Protein AF-A0A945TVR0-F1 (afdb_monomer_lite)

Secondary structure (DSSP, 8-state):
-PPPHHHHHHHHHHHHHHHHHHHHHHHHHHHTT-HHHHSSTTHHHHHHHHHHHHHHHHHHHHHHHTT---TTHHHHHHHHHHHHHHHTPPPTT-----S-----SS---HHHHHHHHHHHTTTTSSSS---SS--S-GGG---SSHHHHHHTHHHHHIIIIIS---SGGGTT---HHHHHHHHHHHHTT----

Foldseek 3Di:
DDDDVVVVVVVVVVVLVVLLCVQLVVCVVCVLVPLLQCVDPVNVVSSVLSSVLSSLVSVQVVCVVVVHHPPVSVVVSVVSVVVSCVVSPPDPVPQLLDPPPCPDVDALALVLLLVLCVQFPQCQAAPQHVDPPRRDRVVNHHPPDLVSCLVCLVVCLCCCRVSVPPPPVCPSVDDSVSSNSSNRCVVVNVDPD

Sequence (193 aa):
KTPEASLGIKAKQRSLHNNYMTLPVVFIMISSHFPSTFAHDYNWAILIAIIVIGATVRHFFNLKNKGHLNAWILPVAMAAIIALIYVTKPDATTSNSPDTVTFGKEHIPYALVRTILDQRCVSCHSSRPTDDVFRIAPKGIMLDNNERVHALATLIKIHSVTTIAMPLGNKTGMTHEERVILGRWVDEGASIK

Radius of gyration: 23.64 Å; chains: 1; bounding box: 61×37×64 Å

Structure (mmCIF, N/CA/C/O backbone):
data_AF-A0A945TVR0-F1
#
_entry.id   AF-A0A945TVR0-F1
#
loop_
_atom_site.group_PDB
_atom_site.id
_atom_site.type_symbol
_atom_site.label_atom_id
_atom_site.label_alt_id
_atom_site.label_comp_id
_atom_site.label_asym_id
_atom_site.label_entity_id
_atom_site.label_seq_id
_atom_site.pdbx_PDB_ins_code
_atom_site.Cartn_x
_atom_site.Cartn_y
_atom_site.Cartn_z
_atom_site.occupancy
_atom_site.B_iso_or_equiv
_atom_site.auth_seq_id
_atom_site.auth_comp_id
_atom_site.auth_asym_id
_atom_site.auth_atom_id
_atom_site.pdbx_PDB_model_num
ATOM 1 N N . LYS A 1 1 ? -38.970 20.312 31.657 1.00 73.44 1 LYS A N 1
ATOM 2 C CA . LYS A 1 1 ? -39.109 18.882 31.285 1.00 73.44 1 LYS A CA 1
ATOM 3 C C . LYS A 1 1 ? -37.891 18.148 31.820 1.00 73.44 1 LYS A C 1
ATOM 5 O O . LYS A 1 1 ? -36.787 18.598 31.543 1.00 73.44 1 LYS A O 1
ATOM 10 N N . THR A 1 2 ? -38.072 17.106 32.625 1.00 75.69 2 THR A N 1
ATOM 11 C CA . THR A 1 2 ? -36.961 16.253 33.063 1.00 75.69 2 THR A CA 1
ATOM 12 C C . THR A 1 2 ? -36.463 15.435 31.864 1.00 75.69 2 THR A C 1
ATOM 14 O O . THR A 1 2 ? -37.289 14.934 31.099 1.00 75.69 2 THR A O 1
ATOM 17 N N . PRO A 1 3 ? -35.144 15.351 31.625 1.00 78.62 3 PRO A N 1
ATOM 18 C CA . PRO A 1 3 ? -34.615 14.548 30.531 1.00 78.62 3 PRO A CA 1
ATOM 19 C C . PRO A 1 3 ? -34.932 13.065 30.749 1.00 78.62 3 PRO A C 1
ATOM 21 O O . PRO A 1 3 ? -34.777 12.549 31.856 1.00 78.62 3 PRO A O 1
ATOM 24 N N . GLU A 1 4 ? -35.346 12.366 29.692 1.00 89.44 4 GLU A N 1
ATOM 25 C CA . GLU A 1 4 ? -35.593 10.927 29.772 1.00 89.44 4 GLU A CA 1
ATOM 26 C C . GLU A 1 4 ? -34.285 10.147 29.953 1.00 89.44 4 GLU A C 1
ATOM 28 O O . GLU A 1 4 ? -33.404 10.157 29.089 1.00 89.44 4 GLU A O 1
ATOM 33 N N . ALA A 1 5 ? -34.176 9.395 31.050 1.00 88.25 5 ALA A N 1
ATOM 34 C CA . ALA A 1 5 ? -32.997 8.581 31.352 1.00 88.25 5 ALA A CA 1
ATOM 35 C C . ALA A 1 5 ? -32.708 7.506 30.280 1.00 88.25 5 ALA A C 1
ATOM 37 O O . ALA A 1 5 ? -31.551 7.146 30.045 1.00 88.25 5 ALA A O 1
ATOM 38 N N . SER A 1 6 ? -33.748 7.028 29.585 1.00 90.75 6 SER A N 1
ATOM 39 C CA . SER A 1 6 ? -33.653 6.016 28.524 1.00 90.75 6 SER A CA 1
ATOM 40 C C . SER A 1 6 ? -32.748 6.467 27.364 1.00 90.75 6 SER A C 1
ATOM 42 O O . SER A 1 6 ? -31.963 5.675 26.831 1.00 90.75 6 SER A O 1
ATOM 44 N N . LEU A 1 7 ? -32.800 7.755 27.008 1.00 90.94 7 LEU A N 1
ATOM 45 C CA . LEU A 1 7 ? -31.987 8.348 25.949 1.00 90.94 7 LEU A CA 1
ATOM 46 C C . LEU A 1 7 ? -30.512 8.419 26.353 1.00 90.94 7 LEU A C 1
ATOM 48 O O . LEU A 1 7 ? -29.643 8.121 25.533 1.00 90.94 7 LEU A O 1
ATOM 52 N N . GLY A 1 8 ? -30.223 8.720 27.623 1.00 92.06 8 GLY A N 1
ATOM 53 C CA . GLY A 1 8 ? -28.858 8.743 28.156 1.00 92.06 8 GLY A CA 1
ATOM 54 C C . GLY A 1 8 ? -28.174 7.372 28.101 1.00 92.06 8 GLY A C 1
ATOM 55 O O . GLY A 1 8 ? -27.011 7.270 27.707 1.00 92.06 8 GLY A O 1
ATOM 56 N N . ILE A 1 9 ? -28.905 6.296 28.410 1.00 90.06 9 ILE A N 1
ATOM 57 C CA . ILE A 1 9 ? -28.381 4.921 28.335 1.00 90.06 9 ILE A CA 1
ATOM 58 C C . ILE A 1 9 ? -28.078 4.534 26.882 1.00 90.06 9 ILE A C 1
ATOM 60 O O . ILE A 1 9 ? -26.987 4.037 26.588 1.00 90.06 9 ILE A O 1
ATOM 64 N N . LYS A 1 10 ? -29.000 4.821 25.953 1.00 93.31 10 LYS A N 1
ATOM 65 C CA . LYS A 1 10 ? -28.797 4.571 24.516 1.00 93.31 10 LYS A CA 1
ATOM 66 C C . LYS A 1 10 ? -27.607 5.366 23.967 1.00 93.31 10 LYS A C 1
ATOM 68 O O . LYS A 1 10 ? -26.798 4.822 23.215 1.00 93.31 10 LYS A O 1
ATOM 73 N N . ALA A 1 11 ? -27.461 6.629 24.368 1.00 92.81 11 ALA A N 1
ATOM 74 C CA . ALA A 1 11 ? -26.325 7.466 23.986 1.00 92.81 11 ALA A CA 1
ATOM 75 C C . ALA A 1 11 ? -24.995 6.893 24.506 1.00 92.81 11 ALA A C 1
ATOM 77 O O . ALA A 1 11 ? -24.025 6.794 23.750 1.00 92.81 11 ALA A O 1
ATOM 78 N N . LYS A 1 12 ? -24.962 6.424 25.761 1.00 90.38 12 LYS A N 1
ATOM 79 C CA . LYS A 1 12 ? -23.788 5.761 26.345 1.00 90.38 12 LYS A CA 1
ATOM 80 C C . LYS A 1 12 ? -23.404 4.494 25.579 1.00 90.38 12 LYS A C 1
ATOM 82 O O . LYS A 1 12 ? -22.224 4.297 25.307 1.00 90.38 12 LYS A O 1
ATOM 87 N N . GLN A 1 13 ? -24.370 3.659 25.197 1.00 92.38 13 GLN A N 1
ATOM 88 C CA . GLN A 1 13 ? -24.104 2.439 24.425 1.00 92.38 13 GLN A CA 1
ATOM 89 C C . GLN A 1 13 ? -23.459 2.746 23.065 1.00 92.38 13 GLN A C 1
ATOM 91 O O . GLN A 1 13 ? -22.482 2.098 22.692 1.00 92.38 13 GLN A O 1
ATOM 96 N N . ARG A 1 14 ? -23.953 3.764 22.350 1.00 93.75 14 ARG A N 1
ATOM 97 C CA . ARG A 1 14 ? -23.376 4.200 21.065 1.00 93.75 14 ARG A CA 1
ATOM 98 C C . ARG A 1 14 ? -21.966 4.764 21.228 1.00 93.75 14 ARG A C 1
ATOM 100 O O . ARG A 1 14 ? -21.077 4.419 20.460 1.00 93.75 14 ARG A O 1
ATOM 107 N N . SER A 1 15 ? -21.749 5.578 22.261 1.00 92.06 15 SER A N 1
ATOM 108 C CA . SER A 1 15 ? -20.422 6.109 22.587 1.00 92.06 15 SER A CA 1
ATOM 109 C C . SER A 1 15 ? -19.424 4.986 22.892 1.00 92.06 15 SER A C 1
ATOM 111 O O . SER A 1 15 ? -18.310 4.995 22.372 1.00 92.06 15 SER A O 1
ATOM 113 N N . LEU A 1 16 ? -19.843 3.960 23.646 1.00 90.62 16 LEU A N 1
ATOM 114 C CA . LEU A 1 16 ? -19.016 2.779 23.905 1.00 90.62 16 LEU A CA 1
ATOM 115 C C . LEU A 1 16 ? -18.701 2.007 22.620 1.00 90.62 16 LEU A C 1
ATOM 117 O O . LEU A 1 16 ? -17.539 1.684 22.400 1.00 90.62 16 LEU A O 1
ATOM 121 N N . HIS A 1 17 ? -19.690 1.750 21.759 1.00 90.56 17 HIS A N 1
ATOM 122 C CA . HIS A 1 17 ? -19.461 1.088 20.469 1.00 90.56 17 HIS A CA 1
ATOM 123 C C . HIS A 1 17 ? -18.425 1.842 19.618 1.00 90.56 17 HIS A C 1
ATOM 125 O O . HIS A 1 17 ? -17.440 1.254 19.172 1.00 90.56 17 HIS A O 1
ATOM 131 N N . ASN A 1 18 ? -18.580 3.162 19.486 1.00 91.81 18 ASN A N 1
ATOM 132 C CA . ASN A 1 18 ? -17.634 4.002 18.748 1.00 91.81 18 ASN A CA 1
ATOM 133 C C . ASN A 1 18 ? -16.234 3.997 19.380 1.00 91.81 18 ASN A C 1
ATOM 135 O O . ASN A 1 18 ? -15.229 4.013 18.668 1.00 91.81 18 ASN A O 1
ATOM 139 N N . ASN A 1 19 ? -16.152 3.933 20.711 1.00 91.56 19 ASN A N 1
ATOM 140 C CA . ASN A 1 19 ? -14.885 3.871 21.431 1.00 91.56 19 ASN A CA 1
ATOM 141 C C . ASN A 1 19 ? -14.087 2.593 21.104 1.00 91.56 19 ASN A C 1
ATOM 143 O O . ASN A 1 19 ? -12.878 2.676 20.884 1.00 91.56 19 ASN A O 1
ATOM 147 N N . TYR A 1 20 ? -14.752 1.433 21.001 1.00 91.88 20 TYR A N 1
ATOM 148 C CA . TYR A 1 20 ? -14.103 0.183 20.576 1.00 91.88 20 TYR A CA 1
ATOM 149 C C . TYR A 1 20 ? -13.635 0.231 19.121 1.00 91.88 20 TYR A C 1
ATOM 151 O O . TYR A 1 20 ? -12.543 -0.245 18.823 1.00 91.88 20 TYR A O 1
ATOM 159 N N . MET A 1 21 ? -14.419 0.849 18.235 1.00 91.06 21 MET A N 1
ATOM 160 C CA . MET A 1 21 ? -14.092 0.939 16.808 1.00 91.06 21 MET A CA 1
ATOM 161 C C . MET A 1 21 ? -13.028 1.990 16.478 1.00 91.06 21 MET A C 1
ATOM 163 O O . MET A 1 21 ? -12.500 1.989 15.371 1.00 91.06 21 MET A O 1
ATOM 167 N N . THR A 1 22 ? -12.657 2.862 17.420 1.00 91.31 22 THR A N 1
ATOM 168 C CA . THR A 1 22 ? -11.724 3.963 17.135 1.00 91.31 22 THR A CA 1
ATOM 169 C C . THR A 1 22 ? -10.358 3.463 16.647 1.00 91.31 22 THR A C 1
ATOM 171 O O . THR A 1 22 ? -9.871 3.940 15.629 1.00 91.31 22 THR A O 1
ATOM 174 N N . LEU A 1 23 ? -9.736 2.498 17.340 1.00 90.94 23 LEU A N 1
ATOM 175 C CA . LEU A 1 23 ? -8.418 1.977 16.937 1.00 90.94 23 LEU A CA 1
ATOM 176 C C . LEU A 1 23 ? -8.483 1.147 15.638 1.00 90.94 23 LEU A C 1
ATOM 178 O O . LEU A 1 23 ? -7.690 1.430 14.741 1.00 90.94 23 LEU A O 1
ATOM 182 N N . PRO A 1 24 ? -9.431 0.198 15.485 1.00 89.38 24 PRO A N 1
ATOM 183 C CA . PRO A 1 24 ? -9.678 -0.488 14.216 1.00 89.38 24 PRO A CA 1
ATOM 184 C C . PRO A 1 24 ? -9.836 0.437 13.006 1.00 89.38 24 PRO A C 1
ATOM 186 O O . PRO A 1 24 ? -9.177 0.245 11.989 1.00 89.38 24 PRO A O 1
ATOM 189 N N . VAL A 1 25 ? -10.691 1.458 13.111 1.00 90.94 25 VAL A N 1
ATOM 190 C CA . VAL A 1 25 ? -10.999 2.356 11.990 1.00 90.94 25 VAL A CA 1
ATOM 191 C C . VAL A 1 25 ? -9.788 3.204 11.620 1.00 90.94 25 VAL A C 1
ATOM 193 O O . VAL A 1 25 ? -9.463 3.310 10.440 1.00 90.94 25 VAL A O 1
ATOM 196 N N . VAL A 1 26 ? -9.080 3.758 12.610 1.00 90.88 26 VAL A N 1
ATOM 197 C CA . VAL A 1 26 ? -7.843 4.516 12.363 1.00 90.88 26 VAL A CA 1
ATOM 198 C C . VAL A 1 26 ? -6.793 3.634 11.688 1.00 90.88 26 VAL A C 1
ATOM 200 O O . VAL A 1 26 ? -6.148 4.080 10.743 1.00 90.88 26 VAL A O 1
ATOM 203 N N . PHE A 1 27 ? -6.653 2.374 12.113 1.00 88.69 27 PHE A N 1
ATOM 204 C CA . PHE A 1 27 ? -5.751 1.439 11.448 1.00 88.69 27 PHE A CA 1
ATOM 205 C C . PHE A 1 27 ? -6.135 1.235 9.980 1.00 88.69 27 PHE A C 1
ATOM 207 O O . PHE A 1 27 ? -5.280 1.383 9.117 1.00 88.69 27 PHE A O 1
ATOM 214 N N . ILE A 1 28 ? -7.409 0.970 9.674 1.00 88.44 28 ILE A N 1
ATOM 215 C CA . ILE A 1 28 ? -7.872 0.778 8.290 1.00 88.44 28 ILE A CA 1
ATOM 216 C C . ILE A 1 28 ? -7.574 2.017 7.435 1.00 88.44 28 ILE A C 1
ATOM 218 O O . ILE A 1 28 ? -7.048 1.877 6.333 1.00 88.44 28 ILE A O 1
ATOM 222 N N . MET A 1 29 ? -7.834 3.221 7.953 1.00 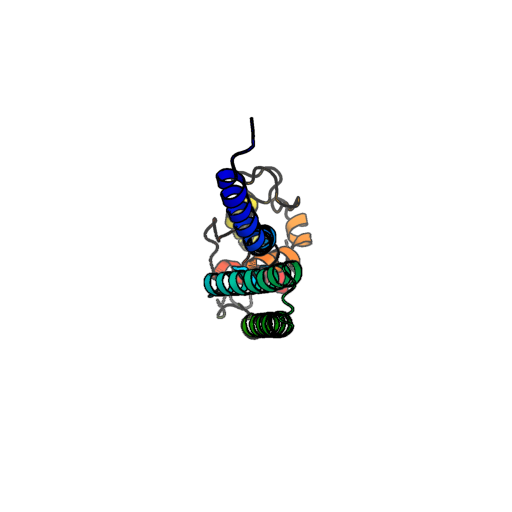89.94 29 MET A N 1
ATOM 223 C CA . MET A 1 29 ? -7.569 4.480 7.241 1.00 89.94 29 MET A CA 1
ATOM 224 C C . MET A 1 29 ? -6.090 4.675 6.885 1.00 89.94 29 MET A C 1
ATOM 226 O O . MET A 1 29 ? -5.788 5.256 5.848 1.00 89.94 29 MET A O 1
ATOM 230 N N . ILE A 1 30 ? -5.171 4.196 7.729 1.00 85.75 30 ILE A N 1
ATOM 231 C CA . ILE A 1 30 ? -3.721 4.347 7.526 1.00 85.75 30 ILE A CA 1
ATOM 232 C C . ILE A 1 30 ? -3.109 3.074 6.909 1.00 85.75 30 ILE A C 1
ATOM 234 O O . ILE A 1 30 ? -1.976 3.096 6.440 1.00 85.75 30 ILE A O 1
ATOM 238 N N . SER A 1 31 ? -3.847 1.963 6.844 1.00 81.75 31 SER A N 1
ATOM 239 C CA . SER A 1 31 ? -3.336 0.653 6.411 1.00 81.75 31 SER A CA 1
ATOM 240 C C . SER A 1 31 ? -2.701 0.681 5.019 1.00 81.75 31 SER A C 1
ATOM 242 O O . SER A 1 31 ? -1.695 0.014 4.797 1.00 81.75 31 SER A O 1
ATOM 244 N N . SER A 1 32 ? -3.186 1.538 4.113 1.00 73.94 32 SER A N 1
ATOM 245 C CA . SER A 1 32 ? -2.612 1.739 2.776 1.00 73.94 32 SER A CA 1
ATOM 246 C C . SER A 1 32 ? -1.163 2.249 2.787 1.00 73.94 32 SER A C 1
ATOM 248 O O . SER A 1 32 ? -0.473 2.166 1.773 1.00 73.94 32 SER A O 1
ATOM 250 N N . HIS A 1 33 ? -0.677 2.768 3.919 1.00 76.44 33 HIS A N 1
ATOM 251 C CA . HIS A 1 33 ? 0.721 3.154 4.124 1.00 76.44 33 HIS A CA 1
ATOM 252 C C . HIS A 1 33 ? 1.622 1.994 4.562 1.00 76.44 33 HIS A C 1
ATOM 254 O O . HIS A 1 33 ? 2.841 2.154 4.576 1.00 76.44 33 HIS A O 1
ATOM 260 N N . PHE A 1 34 ? 1.052 0.829 4.870 1.00 77.00 34 PHE A N 1
ATOM 261 C CA . PHE A 1 34 ? 1.778 -0.346 5.336 1.00 77.00 34 PHE A CA 1
ATOM 262 C C . PHE A 1 34 ? 1.504 -1.550 4.418 1.00 77.00 34 PHE A C 1
ATOM 264 O O . PHE A 1 34 ? 0.752 -2.450 4.806 1.00 77.00 34 PHE A O 1
ATOM 271 N N . PRO A 1 35 ? 2.119 -1.602 3.212 1.00 68.62 35 PRO A N 1
ATOM 272 C CA . PRO A 1 35 ? 1.958 -2.698 2.247 1.00 68.62 35 PRO A CA 1
ATOM 273 C C . PRO A 1 35 ? 2.134 -4.090 2.829 1.00 68.62 35 PRO A C 1
ATOM 275 O O . PRO A 1 35 ? 1.398 -4.995 2.458 1.00 68.62 35 PRO A O 1
ATOM 278 N N . SER A 1 36 ? 3.019 -4.242 3.813 1.00 69.25 36 SER A N 1
ATOM 279 C CA . SER A 1 36 ? 3.217 -5.502 4.531 1.00 69.25 36 SER A CA 1
ATOM 280 C C . SER A 1 36 ? 1.939 -6.067 5.166 1.00 69.25 36 SER A C 1
ATOM 282 O O . SER A 1 36 ? 1.849 -7.271 5.362 1.00 69.25 36 SER A O 1
ATOM 284 N N . THR A 1 37 ? 0.942 -5.230 5.476 1.00 71.81 37 THR A N 1
ATOM 285 C CA . THR A 1 37 ? -0.311 -5.662 6.118 1.00 71.81 37 THR A CA 1
ATOM 286 C C . THR A 1 37 ? -1.439 -5.987 5.137 1.00 71.81 37 THR A C 1
ATOM 288 O O . THR A 1 37 ? -2.261 -6.847 5.447 1.00 71.81 37 THR A O 1
ATOM 291 N N . PHE A 1 38 ? -1.491 -5.349 3.959 1.00 71.88 38 PHE A N 1
ATOM 292 C CA . PHE A 1 38 ? -2.577 -5.554 2.984 1.00 71.88 38 PHE A CA 1
ATOM 293 C C . PHE A 1 38 ? -2.170 -6.356 1.741 1.00 71.88 38 PHE A C 1
ATOM 295 O O . PHE A 1 38 ? -3.036 -6.972 1.122 1.00 71.88 38 PHE A O 1
ATOM 302 N N . ALA A 1 39 ? -0.884 -6.368 1.376 1.00 67.00 39 ALA A N 1
ATOM 303 C CA . ALA A 1 39 ? -0.357 -7.130 0.239 1.00 67.00 39 ALA A CA 1
ATOM 304 C C . ALA A 1 39 ? 0.039 -8.574 0.611 1.00 67.00 39 ALA A C 1
ATOM 306 O O . ALA A 1 39 ? 0.557 -9.299 -0.228 1.00 67.00 39 ALA A O 1
ATOM 307 N N . HIS A 1 40 ? -0.189 -8.986 1.862 1.00 75.38 40 HIS A N 1
ATOM 308 C CA . HIS A 1 40 ? 0.023 -10.356 2.330 1.00 75.38 40 HIS A CA 1
ATOM 309 C C . HIS A 1 40 ? -1.142 -11.265 1.911 1.00 75.38 40 HIS A C 1
ATOM 311 O O . HIS A 1 40 ? -2.297 -10.837 1.974 1.00 75.38 40 HIS A O 1
ATOM 317 N N . ASP A 1 41 ? -0.876 -12.536 1.600 1.00 77.44 41 ASP A N 1
ATOM 318 C CA . ASP A 1 41 ? -1.910 -13.504 1.180 1.00 77.44 41 ASP A CA 1
ATOM 319 C C . ASP A 1 41 ? -3.037 -13.662 2.215 1.00 77.44 41 ASP A C 1
ATOM 321 O O . ASP A 1 41 ? -4.208 -13.853 1.891 1.00 77.44 41 ASP A O 1
ATOM 325 N N . TYR A 1 42 ? -2.686 -13.506 3.492 1.00 84.69 42 TYR A N 1
ATOM 326 C CA . TYR A 1 42 ? -3.610 -13.560 4.629 1.00 84.69 42 TYR A CA 1
ATOM 327 C C . TYR A 1 42 ? -4.050 -12.173 5.140 1.00 84.69 42 TYR A C 1
ATOM 329 O O . TYR A 1 42 ? -4.337 -12.015 6.328 1.00 84.69 42 TYR A O 1
ATOM 337 N N . ASN A 1 43 ? -4.103 -11.154 4.274 1.00 84.19 43 ASN A N 1
ATOM 338 C CA . ASN A 1 43 ? -4.477 -9.775 4.633 1.00 84.19 43 ASN A CA 1
ATOM 339 C C . ASN A 1 43 ? -5.787 -9.662 5.443 1.00 84.19 43 ASN A C 1
ATOM 341 O O . ASN A 1 43 ? -5.859 -8.908 6.414 1.00 84.19 43 ASN A O 1
ATOM 345 N N . TRP A 1 44 ? -6.805 -10.452 5.107 1.00 87.25 44 TRP A N 1
ATOM 346 C CA . TRP A 1 44 ? -8.090 -10.487 5.804 1.00 87.25 44 TRP A CA 1
ATOM 347 C C . TRP A 1 44 ? -7.954 -10.999 7.247 1.00 87.25 44 TRP A C 1
ATOM 349 O O . TRP A 1 44 ? -8.571 -10.450 8.161 1.00 87.25 44 TRP A O 1
ATOM 359 N N . ALA A 1 45 ? -7.113 -12.012 7.474 1.00 89.25 45 ALA A N 1
ATOM 360 C CA . ALA A 1 45 ? -6.876 -12.581 8.798 1.00 89.25 45 ALA A CA 1
ATOM 361 C C . ALA A 1 45 ? -6.051 -11.623 9.667 1.00 89.25 45 ALA A C 1
ATOM 363 O O . ALA A 1 45 ? -6.364 -11.425 10.842 1.00 89.25 45 ALA A O 1
ATOM 364 N N . ILE A 1 46 ? -5.049 -10.968 9.068 1.00 87.88 46 ILE A N 1
ATOM 365 C CA . ILE A 1 46 ? -4.258 -9.913 9.715 1.00 87.88 46 ILE A CA 1
ATOM 366 C C . ILE A 1 46 ? -5.177 -8.775 10.166 1.00 87.88 46 ILE A C 1
ATOM 368 O O . ILE A 1 46 ? -5.095 -8.334 11.312 1.00 87.88 46 ILE A O 1
ATOM 372 N N . LEU A 1 47 ? -6.101 -8.338 9.305 1.00 89.31 47 LEU A N 1
ATOM 373 C CA . LEU A 1 47 ? -7.067 -7.301 9.651 1.00 89.31 47 LEU A CA 1
ATOM 374 C C . LEU A 1 47 ? -7.933 -7.710 10.851 1.00 89.31 47 LEU A C 1
ATOM 376 O O . LEU A 1 47 ? -8.053 -6.938 11.801 1.00 89.31 47 LEU A O 1
ATOM 380 N N . ILE A 1 48 ? -8.493 -8.925 10.853 1.00 91.75 48 ILE A N 1
ATOM 381 C CA . ILE A 1 48 ? -9.286 -9.436 11.984 1.00 91.75 48 ILE A CA 1
ATOM 382 C C . ILE A 1 48 ? -8.455 -9.443 13.274 1.00 91.75 48 ILE A C 1
ATOM 384 O O . ILE A 1 48 ? -8.929 -8.966 14.308 1.00 91.75 48 ILE A O 1
ATOM 388 N N . ALA A 1 49 ? -7.210 -9.921 13.220 1.00 91.56 49 ALA A N 1
ATOM 389 C CA . ALA A 1 49 ? -6.319 -9.947 14.377 1.00 91.56 49 ALA A CA 1
ATOM 390 C C . ALA A 1 49 ? -6.075 -8.538 14.940 1.00 91.56 49 ALA A C 1
ATOM 392 O O . ALA A 1 49 ? -6.208 -8.319 16.145 1.00 91.56 49 ALA A O 1
ATOM 393 N N . ILE A 1 50 ? -5.799 -7.555 14.078 1.00 90.31 50 ILE A N 1
ATOM 394 C CA . ILE A 1 50 ? -5.575 -6.162 14.488 1.00 90.31 50 ILE A CA 1
ATOM 395 C C . ILE A 1 50 ? -6.840 -5.546 15.092 1.00 90.31 50 ILE A C 1
ATOM 397 O O . ILE A 1 50 ? -6.751 -4.843 16.101 1.00 90.31 50 ILE A O 1
ATOM 401 N N . ILE A 1 51 ? -8.022 -5.839 14.537 1.00 92.50 51 ILE A N 1
ATOM 402 C CA . ILE A 1 51 ? -9.303 -5.388 15.099 1.00 92.50 51 ILE A CA 1
ATOM 403 C C . ILE A 1 51 ? -9.483 -5.934 16.520 1.00 92.50 51 ILE A C 1
ATOM 405 O O . ILE A 1 51 ? -9.794 -5.169 17.436 1.00 92.50 51 ILE A O 1
ATOM 409 N N . VAL A 1 52 ? -9.254 -7.234 16.722 1.00 93.50 52 VAL A N 1
ATOM 410 C CA . VAL A 1 52 ? -9.388 -7.891 18.032 1.00 93.50 52 VAL A CA 1
ATOM 411 C C . VAL A 1 52 ? -8.386 -7.325 19.040 1.00 93.50 52 VAL A C 1
ATOM 413 O O . VAL A 1 52 ? -8.766 -6.983 20.163 1.00 93.50 52 VAL A O 1
ATOM 416 N N . ILE A 1 53 ? -7.122 -7.160 18.644 1.00 92.31 53 ILE A N 1
ATOM 417 C CA . ILE A 1 53 ? -6.074 -6.567 19.484 1.00 92.31 53 ILE A CA 1
ATOM 418 C C . ILE A 1 53 ? -6.442 -5.126 19.863 1.00 92.31 53 ILE A C 1
ATOM 420 O O . ILE A 1 53 ? -6.429 -4.772 21.044 1.00 92.31 53 ILE A O 1
ATOM 424 N N . GLY A 1 54 ? -6.827 -4.294 18.892 1.00 91.44 54 GLY A N 1
ATOM 425 C CA . GLY A 1 54 ? -7.220 -2.904 19.129 1.00 91.44 54 GLY A CA 1
ATOM 426 C C . GLY A 1 54 ? -8.435 -2.789 20.055 1.00 91.44 54 GLY A C 1
ATOM 427 O O . GLY A 1 54 ? -8.433 -1.985 20.994 1.00 91.44 54 GLY A O 1
ATOM 428 N N . ALA A 1 55 ? -9.446 -3.639 19.856 1.00 91.50 55 ALA A N 1
ATOM 429 C CA . ALA A 1 55 ? -10.607 -3.721 20.737 1.00 91.50 55 ALA A CA 1
ATOM 430 C C . ALA A 1 55 ? -10.218 -4.155 22.161 1.00 91.50 55 ALA A C 1
ATOM 432 O O . ALA A 1 55 ? -10.733 -3.590 23.125 1.00 91.50 55 ALA A O 1
ATOM 43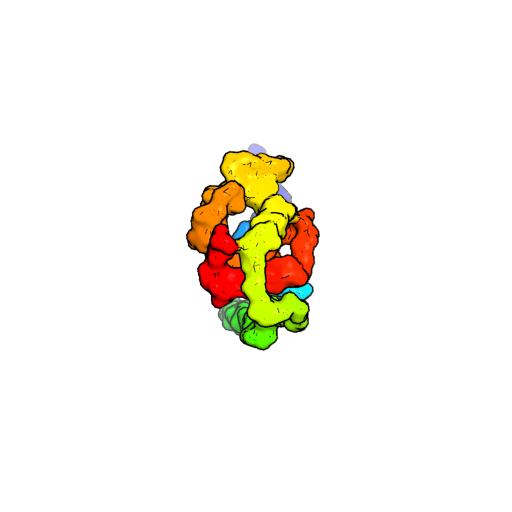3 N N . THR A 1 56 ? -9.270 -5.085 22.308 1.00 90.62 56 THR A N 1
ATOM 434 C CA . THR A 1 56 ? -8.743 -5.557 23.603 1.00 90.62 56 THR A CA 1
ATOM 435 C C . THR A 1 56 ? -8.019 -4.442 24.361 1.00 90.62 56 THR A C 1
ATOM 437 O O . THR A 1 56 ? -8.271 -4.225 25.548 1.00 90.62 56 THR A O 1
ATOM 440 N N . VAL A 1 57 ? -7.185 -3.655 23.675 1.00 90.69 57 VAL A N 1
ATOM 441 C CA . VAL A 1 57 ? -6.530 -2.479 24.273 1.00 90.69 57 VAL A CA 1
ATOM 442 C C . VAL A 1 57 ? -7.575 -1.464 24.748 1.00 90.69 57 VAL A C 1
ATOM 444 O O . VAL A 1 57 ? -7.506 -0.979 25.880 1.00 90.69 57 VAL A O 1
ATOM 447 N N . ARG A 1 58 ? -8.598 -1.173 23.932 1.00 90.69 58 ARG A N 1
ATOM 448 C CA . ARG A 1 58 ? -9.711 -0.299 24.347 1.00 90.69 58 ARG A CA 1
ATOM 449 C C . ARG A 1 58 ? -10.518 -0.881 25.500 1.00 90.69 58 ARG A C 1
ATOM 451 O O . ARG A 1 58 ? -10.934 -0.130 26.383 1.00 90.69 58 ARG A O 1
ATOM 458 N N . HIS A 1 59 ? -10.694 -2.197 25.534 1.00 90.69 59 HIS A N 1
ATOM 459 C CA . HIS A 1 59 ? -11.367 -2.889 26.624 1.00 90.69 59 HIS A CA 1
ATOM 460 C C . HIS A 1 59 ? -10.676 -2.619 27.965 1.00 90.69 59 HIS A C 1
ATOM 462 O O . HIS A 1 59 ? -11.347 -2.234 28.924 1.00 90.69 59 HIS A O 1
ATOM 468 N N . PHE A 1 60 ? -9.342 -2.713 28.011 1.00 90.81 60 PHE A N 1
ATOM 469 C CA . PHE A 1 60 ? -8.561 -2.383 29.204 1.00 90.81 60 PHE A CA 1
ATOM 470 C C . PHE A 1 60 ? -8.808 -0.947 29.685 1.00 90.81 60 PHE A C 1
ATOM 472 O O . PHE A 1 60 ? -9.114 -0.737 30.858 1.00 90.81 60 PHE A O 1
ATOM 479 N N . PHE A 1 61 ? -8.729 0.049 28.795 1.00 88.50 61 PHE A N 1
ATOM 480 C CA . PHE A 1 61 ? -8.964 1.447 29.181 1.00 88.50 61 PHE A CA 1
ATOM 481 C C . PHE A 1 61 ? -10.403 1.687 29.658 1.00 88.50 61 PHE A C 1
ATOM 483 O O . PHE A 1 61 ? -10.620 2.439 30.607 1.00 88.50 61 PHE A O 1
ATOM 490 N N . ASN A 1 62 ? -11.386 1.009 29.061 1.00 88.06 62 ASN A N 1
ATOM 491 C CA . ASN A 1 62 ? -12.779 1.080 29.498 1.00 88.06 62 ASN A CA 1
ATOM 492 C C . ASN A 1 62 ? -12.998 0.454 30.884 1.00 88.06 62 ASN A C 1
ATOM 494 O O . ASN A 1 62 ? -13.782 0.986 31.668 1.00 88.06 62 ASN A O 1
ATOM 498 N N . LEU A 1 63 ? -12.310 -0.646 31.204 1.00 88.19 63 LEU A N 1
ATOM 499 C CA . LEU A 1 63 ? -12.302 -1.258 32.539 1.00 88.19 63 LEU A CA 1
ATOM 500 C C . LEU A 1 63 ? -11.609 -0.355 33.566 1.00 88.19 63 LEU A C 1
ATOM 502 O O . LEU A 1 63 ? -12.182 -0.088 34.624 1.00 88.19 63 LEU A O 1
ATOM 506 N N . LYS A 1 64 ? -10.442 0.199 33.213 1.00 87.62 64 LYS A N 1
ATOM 507 C CA . LYS A 1 64 ? -9.691 1.148 34.045 1.00 87.62 64 LYS A CA 1
ATOM 508 C C . LYS A 1 64 ? -10.540 2.367 34.413 1.00 87.62 64 LYS A C 1
ATOM 510 O O . LYS A 1 64 ? -10.606 2.729 35.582 1.00 87.62 64 LYS A O 1
ATOM 515 N N . ASN A 1 65 ? -11.248 2.953 33.445 1.00 85.38 65 ASN A N 1
ATOM 516 C CA . ASN A 1 65 ? -12.133 4.103 33.672 1.00 85.38 65 ASN A CA 1
ATOM 517 C C . ASN A 1 65 ? -13.354 3.772 34.550 1.00 85.38 65 ASN A C 1
ATOM 519 O O . ASN A 1 65 ? -13.978 4.677 35.094 1.00 85.38 65 ASN A O 1
ATOM 523 N N . LYS A 1 66 ? -13.701 2.487 34.695 1.00 84.56 66 LYS A N 1
ATOM 524 C CA . LYS A 1 66 ? -14.732 1.997 35.623 1.00 84.56 66 LYS A CA 1
ATOM 525 C C . LYS A 1 66 ? -14.171 1.609 37.000 1.00 84.56 66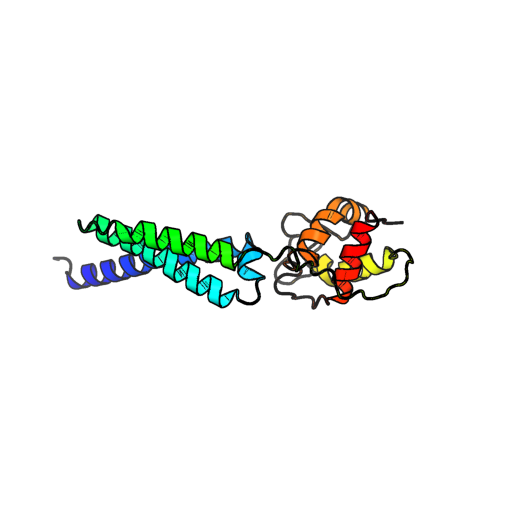 LYS A C 1
ATOM 527 O O . LYS A 1 66 ? -14.930 1.124 37.827 1.00 84.56 66 LYS A O 1
ATOM 532 N N . GLY A 1 67 ? -12.869 1.787 37.241 1.00 86.88 67 GLY A N 1
ATOM 533 C CA . GLY A 1 67 ? -12.202 1.413 38.493 1.00 86.88 67 GLY A CA 1
ATOM 534 C C . GLY A 1 67 ? -11.743 -0.049 38.571 1.00 86.88 67 GLY A C 1
ATOM 535 O O . GLY A 1 67 ? -11.173 -0.449 39.582 1.00 86.88 67 GLY A O 1
ATOM 536 N N . HIS A 1 68 ? -11.934 -0.851 37.517 1.00 84.81 68 HIS A N 1
ATOM 537 C CA . HIS A 1 68 ? -11.467 -2.239 37.470 1.00 84.81 68 HIS A CA 1
ATOM 538 C C . HIS A 1 68 ? -10.093 -2.319 36.795 1.00 84.81 68 HIS A C 1
ATOM 540 O O . HIS A 1 68 ? -9.964 -2.130 35.584 1.00 84.81 68 HIS A O 1
ATOM 546 N N . LEU A 1 69 ? -9.053 -2.617 37.574 1.00 80.31 69 LEU A N 1
ATOM 547 C CA . LEU A 1 69 ? -7.676 -2.721 37.089 1.00 80.31 69 LEU A CA 1
ATOM 548 C C . LEU A 1 69 ? -7.319 -4.173 36.767 1.00 80.31 69 LEU A C 1
ATOM 550 O O . LEU A 1 69 ? -6.755 -4.883 37.593 1.00 80.31 69 LEU A O 1
ATOM 554 N N . ASN A 1 70 ? -7.616 -4.612 35.545 1.00 83.06 70 ASN A N 1
ATOM 555 C CA . ASN A 1 70 ? -7.119 -5.896 35.055 1.00 83.06 70 ASN A CA 1
ATOM 556 C C . ASN A 1 70 ? -5.802 -5.702 34.289 1.00 83.06 70 ASN A C 1
ATOM 558 O O . ASN A 1 70 ? -5.792 -5.562 33.065 1.00 83.06 70 ASN A O 1
ATOM 562 N N . ALA A 1 71 ? -4.692 -5.656 35.030 1.00 84.31 71 ALA A N 1
ATOM 563 C CA . ALA A 1 71 ? -3.365 -5.352 34.492 1.00 84.31 71 ALA 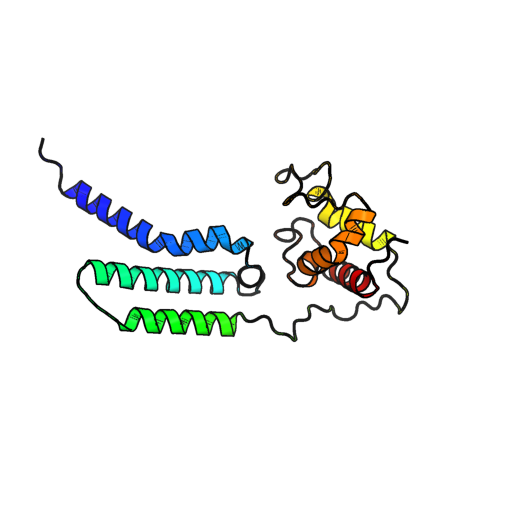A CA 1
ATOM 564 C C . ALA A 1 71 ? -2.880 -6.351 33.426 1.00 84.31 71 ALA A C 1
ATOM 566 O O . ALA A 1 71 ? -2.064 -5.970 32.597 1.00 84.31 71 ALA A O 1
ATOM 567 N N . TRP A 1 72 ? -3.410 -7.582 33.396 1.00 87.38 72 TRP A N 1
ATOM 568 C CA . TRP A 1 72 ? -3.006 -8.632 32.450 1.00 87.38 72 TRP A CA 1
ATOM 569 C C . TRP A 1 72 ? -3.460 -8.399 31.009 1.00 87.38 72 TRP A C 1
ATOM 571 O O . TRP A 1 72 ? -2.839 -8.921 30.084 1.00 87.38 72 TRP A O 1
ATOM 581 N N . ILE A 1 73 ? -4.494 -7.584 30.788 1.00 89.38 73 ILE A N 1
ATOM 582 C CA . ILE A 1 73 ? -5.016 -7.342 29.435 1.00 89.38 73 ILE A CA 1
ATOM 583 C C . ILE A 1 73 ? -3.958 -6.667 28.548 1.00 89.38 73 ILE A C 1
ATOM 585 O O . ILE A 1 73 ? -3.840 -7.005 27.371 1.00 89.38 73 ILE A O 1
ATOM 589 N N . LEU A 1 74 ? -3.160 -5.743 29.098 1.00 89.25 74 LEU A N 1
ATOM 590 C CA . LEU A 1 74 ? -2.129 -5.040 28.328 1.00 89.25 74 LEU A CA 1
ATOM 591 C C . LEU A 1 74 ? -0.938 -5.935 27.938 1.00 89.25 74 LEU A C 1
ATOM 593 O O . LEU A 1 74 ? -0.605 -5.939 26.754 1.00 89.25 74 LEU A O 1
ATOM 597 N N . PRO A 1 75 ? -0.316 -6.716 28.846 1.00 92.75 75 PRO A N 1
ATOM 598 C CA . PRO A 1 75 ? 0.707 -7.691 28.476 1.00 92.75 75 PRO A CA 1
ATOM 599 C C . PRO A 1 75 ? 0.225 -8.707 27.439 1.00 92.75 75 PRO A C 1
ATOM 601 O O . PRO A 1 75 ? 0.950 -8.986 26.490 1.00 92.75 75 PRO A O 1
ATOM 604 N N . VAL A 1 76 ? -1.007 -9.216 27.563 1.00 92.69 76 VAL A N 1
ATOM 605 C CA . VAL A 1 76 ? -1.579 -10.153 26.580 1.00 92.69 76 VAL A CA 1
ATOM 6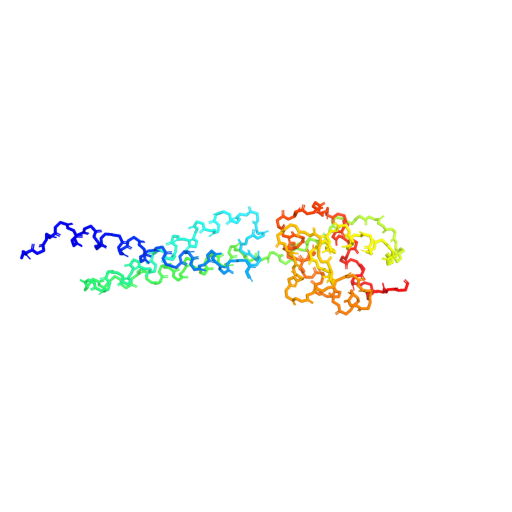06 C C . VAL A 1 76 ? -1.735 -9.489 25.213 1.00 92.69 76 VAL A C 1
ATOM 608 O O . VAL A 1 76 ? -1.328 -10.061 24.204 1.00 92.69 76 VAL A O 1
ATOM 611 N N . ALA A 1 77 ? -2.267 -8.264 25.164 1.00 91.56 77 ALA A N 1
ATOM 612 C CA . ALA A 1 77 ? -2.382 -7.519 23.914 1.00 91.56 77 ALA A CA 1
ATOM 613 C C . ALA A 1 77 ? -1.005 -7.222 23.294 1.00 91.56 77 ALA A C 1
ATOM 615 O O . ALA A 1 77 ? -0.837 -7.350 22.085 1.00 91.56 77 ALA A O 1
ATOM 616 N N . MET A 1 78 ? -0.006 -6.877 24.110 1.00 92.44 78 MET A N 1
ATOM 617 C CA . MET A 1 78 ? 1.368 -6.651 23.657 1.00 92.44 78 MET A CA 1
ATOM 618 C C . MET A 1 78 ? 1.988 -7.925 23.074 1.00 92.44 78 MET A C 1
ATOM 620 O O . MET A 1 78 ? 2.550 -7.884 21.982 1.00 92.44 78 MET A O 1
ATOM 624 N N . ALA A 1 79 ? 1.837 -9.061 23.755 1.00 94.00 79 ALA A N 1
ATOM 625 C CA . ALA A 1 79 ? 2.300 -10.352 23.259 1.00 94.00 79 ALA A CA 1
ATOM 626 C C . ALA A 1 79 ? 1.615 -10.728 21.935 1.00 94.00 79 ALA A C 1
ATOM 628 O O . ALA A 1 79 ? 2.284 -11.186 21.013 1.00 94.00 79 ALA A O 1
ATOM 629 N N . ALA A 1 80 ? 0.310 -10.464 21.803 1.00 93.25 80 ALA A N 1
ATOM 630 C CA . ALA A 1 80 ? -0.429 -10.692 20.564 1.00 93.25 80 ALA A CA 1
ATOM 631 C C . ALA A 1 80 ? 0.075 -9.815 19.403 1.00 93.25 80 ALA A C 1
ATOM 633 O O . ALA A 1 80 ? 0.192 -10.307 18.284 1.00 93.25 80 ALA A O 1
ATOM 634 N N . ILE A 1 81 ? 0.429 -8.546 19.657 1.00 91.44 81 ILE A N 1
ATOM 635 C CA . ILE A 1 81 ? 1.045 -7.667 18.645 1.00 91.44 81 ILE A CA 1
ATOM 636 C C . ILE A 1 81 ? 2.406 -8.211 18.211 1.00 91.44 81 ILE A C 1
ATOM 638 O O . ILE A 1 81 ? 2.678 -8.284 17.018 1.00 91.44 81 ILE A O 1
ATOM 642 N N . ILE A 1 82 ? 3.256 -8.609 19.160 1.00 92.50 82 ILE A N 1
ATOM 643 C CA . ILE A 1 82 ? 4.588 -9.152 18.860 1.00 92.50 82 ILE A CA 1
ATOM 644 C C . ILE A 1 82 ? 4.472 -10.449 18.053 1.00 92.50 82 ILE A C 1
ATOM 646 O O . ILE A 1 82 ? 5.172 -10.615 17.055 1.00 92.50 82 ILE A O 1
ATOM 650 N N . ALA A 1 83 ? 3.560 -11.341 18.445 1.00 91.88 83 ALA A N 1
ATOM 651 C CA . ALA A 1 83 ? 3.279 -12.567 17.710 1.00 91.88 83 ALA A CA 1
ATOM 652 C C . ALA A 1 83 ? 2.793 -12.265 16.288 1.00 91.88 83 ALA A C 1
ATOM 654 O O . ALA A 1 83 ? 3.280 -12.872 15.337 1.00 91.88 83 ALA A O 1
ATOM 655 N N . LEU A 1 84 ? 1.896 -11.287 16.129 1.00 88.25 84 LEU A N 1
ATOM 656 C CA . LEU A 1 84 ? 1.419 -10.873 14.815 1.00 88.25 84 LEU A CA 1
ATOM 657 C C . LEU A 1 84 ? 2.570 -10.350 13.950 1.00 88.25 84 LEU A C 1
ATOM 659 O O . LEU A 1 84 ? 2.730 -10.828 12.837 1.00 88.25 84 LEU A O 1
ATOM 663 N N . ILE A 1 85 ? 3.417 -9.457 14.474 1.00 85.94 85 ILE A N 1
ATOM 664 C CA . ILE A 1 85 ? 4.592 -8.931 13.757 1.00 85.94 85 ILE A CA 1
ATOM 665 C C . ILE A 1 85 ? 5.522 -10.064 13.310 1.00 85.94 85 ILE A C 1
ATOM 667 O O . ILE A 1 85 ? 6.020 -10.041 12.186 1.00 85.94 85 ILE A O 1
ATOM 671 N N . TYR A 1 86 ? 5.754 -11.053 14.175 1.00 86.88 86 TYR A N 1
ATOM 672 C CA . TYR A 1 86 ? 6.607 -12.195 13.858 1.00 86.88 86 TYR A CA 1
ATOM 673 C C . TYR A 1 86 ? 6.023 -13.070 12.742 1.00 86.88 86 TYR A C 1
ATOM 675 O O . TYR A 1 86 ? 6.767 -13.532 11.881 1.00 86.88 86 TYR A O 1
ATOM 683 N N . VAL A 1 87 ? 4.705 -13.282 12.747 1.00 84.81 87 VAL A N 1
ATOM 684 C CA . VAL A 1 87 ? 3.996 -14.076 11.731 1.00 84.81 87 VAL A CA 1
ATOM 685 C C . VAL A 1 87 ? 3.886 -13.324 10.405 1.00 84.81 87 VAL A C 1
ATOM 687 O O . VAL A 1 87 ? 3.959 -13.944 9.354 1.00 84.81 87 VAL A O 1
ATOM 690 N N . THR A 1 88 ? 3.750 -11.997 10.435 1.00 78.50 88 THR A N 1
ATOM 691 C CA . THR A 1 88 ? 3.625 -11.155 9.234 1.00 78.50 88 THR A CA 1
ATOM 692 C C . THR A 1 88 ? 4.965 -10.635 8.719 1.00 78.50 88 THR A C 1
ATOM 694 O O . THR A 1 88 ? 4.993 -9.704 7.909 1.00 78.50 88 THR A O 1
ATOM 697 N N . LYS A 1 89 ? 6.091 -11.145 9.232 1.00 74.44 89 LYS A N 1
ATOM 698 C CA . LYS A 1 89 ? 7.408 -10.754 8.725 1.00 74.44 89 LYS A CA 1
ATOM 699 C C . LYS A 1 89 ? 7.488 -11.147 7.238 1.00 74.44 89 LYS A C 1
ATOM 701 O O . LYS A 1 89 ? 7.095 -12.261 6.900 1.00 74.44 89 LYS A O 1
ATOM 706 N N . PRO A 1 90 ? 7.985 -10.272 6.350 1.00 65.19 90 PRO A N 1
ATOM 707 C CA . PRO A 1 90 ? 8.252 -10.680 4.982 1.00 65.19 90 PRO A CA 1
ATOM 708 C C . PRO A 1 90 ? 9.332 -11.761 5.006 1.00 65.19 90 PRO A C 1
ATOM 710 O O . PRO A 1 90 ? 10.385 -11.568 5.624 1.00 65.19 90 PRO A O 1
ATOM 713 N N . ASP A 1 91 ? 9.088 -12.889 4.348 1.00 60.97 91 ASP A N 1
ATOM 714 C CA . ASP A 1 91 ? 10.132 -13.881 4.154 1.00 60.97 91 ASP A CA 1
ATOM 715 C C . ASP A 1 91 ? 11.229 -13.260 3.282 1.00 60.97 91 ASP A C 1
ATOM 717 O O . ASP A 1 91 ? 10.987 -12.809 2.161 1.00 60.97 91 ASP A O 1
ATOM 721 N N . ALA A 1 92 ? 12.468 -13.249 3.781 1.00 54.50 92 ALA A N 1
ATOM 722 C CA . ALA A 1 92 ? 13.630 -12.830 2.990 1.00 54.50 92 ALA A CA 1
ATOM 723 C C . ALA A 1 92 ? 13.822 -13.714 1.738 1.00 54.50 92 ALA A C 1
ATOM 725 O O . ALA A 1 92 ? 14.528 -13.337 0.805 1.00 54.50 92 ALA A O 1
ATOM 726 N N . THR A 1 93 ? 13.177 -14.884 1.722 1.00 42.44 93 THR A N 1
ATOM 727 C CA . THR A 1 93 ? 13.145 -15.849 0.623 1.00 42.44 93 THR A CA 1
ATOM 728 C C . THR A 1 93 ? 11.987 -15.643 -0.344 1.00 42.44 93 THR A C 1
ATOM 730 O O . THR A 1 93 ? 12.113 -16.071 -1.485 1.00 42.44 93 THR A O 1
ATOM 733 N N . THR A 1 94 ? 10.933 -14.898 0.015 1.00 43.34 94 THR A N 1
ATOM 734 C CA . THR A 1 94 ? 10.055 -14.274 -0.990 1.00 43.34 94 THR A CA 1
ATOM 735 C C . THR A 1 94 ? 10.731 -13.013 -1.511 1.00 43.34 94 THR A C 1
ATOM 737 O O . THR A 1 94 ? 10.187 -11.910 -1.519 1.00 43.34 94 THR A O 1
ATOM 740 N N . SER A 1 95 ? 11.944 -13.188 -2.033 1.00 42.06 95 SER A N 1
ATOM 741 C CA . SER A 1 95 ? 12.197 -12.545 -3.299 1.00 42.06 95 SER A CA 1
ATOM 742 C C . SER A 1 95 ? 11.081 -13.088 -4.187 1.00 42.06 95 SER A C 1
ATOM 744 O O . SER A 1 95 ? 11.168 -14.208 -4.674 1.00 42.06 95 SER A O 1
ATOM 746 N N . ASN A 1 96 ? 10.055 -12.281 -4.447 1.00 44.41 96 ASN A N 1
ATOM 747 C CA . ASN A 1 96 ? 9.314 -12.370 -5.704 1.00 44.41 96 ASN A CA 1
ATOM 748 C C . ASN A 1 96 ? 10.272 -11.999 -6.859 1.00 44.41 96 ASN A C 1
ATOM 750 O O . ASN A 1 96 ? 9.910 -11.257 -7.768 1.00 44.41 96 ASN A O 1
ATOM 754 N N . SER A 1 97 ? 11.537 -12.444 -6.770 1.00 44.12 97 SER A N 1
ATOM 755 C CA . SER A 1 97 ? 12.357 -12.708 -7.913 1.00 44.12 97 SER A CA 1
ATOM 756 C C . SER A 1 97 ? 11.594 -13.812 -8.618 1.00 44.12 97 SER A C 1
ATOM 758 O O . SER A 1 97 ? 11.423 -14.898 -8.068 1.00 44.12 97 SER A O 1
ATOM 760 N N . PRO A 1 98 ? 11.043 -13.479 -9.768 1.00 46.62 98 PRO A N 1
ATOM 761 C CA . PRO A 1 98 ? 10.266 -14.402 -10.552 1.00 46.62 98 PRO A CA 1
ATOM 762 C C . PRO A 1 98 ? 11.102 -15.639 -10.838 1.00 46.62 98 PRO A C 1
ATOM 764 O O . PRO A 1 98 ? 12.317 -15.531 -11.060 1.00 46.62 98 PRO A O 1
ATOM 767 N N . ASP A 1 99 ? 10.433 -16.791 -10.899 1.00 42.41 99 ASP A N 1
ATOM 768 C CA . ASP A 1 99 ? 10.919 -17.899 -11.711 1.00 42.41 99 ASP A CA 1
ATOM 769 C C . ASP A 1 99 ? 11.461 -17.295 -12.996 1.00 42.41 99 ASP A C 1
ATOM 771 O O . ASP A 1 99 ? 10.806 -16.464 -13.628 1.00 42.41 99 ASP A O 1
ATOM 775 N N . THR A 1 100 ? 12.722 -17.591 -13.283 1.00 46.19 100 THR A N 1
ATOM 776 C CA . THR A 1 100 ? 13.523 -16.843 -14.239 1.00 46.19 100 THR A CA 1
ATOM 777 C C . THR A 1 100 ? 12.848 -16.928 -15.602 1.00 46.19 100 THR A C 1
ATOM 779 O O . THR A 1 100 ? 13.069 -17.873 -16.358 1.00 46.19 100 THR A O 1
ATOM 782 N N . VAL A 1 101 ? 12.009 -15.944 -15.939 1.00 44.81 101 VAL A N 1
ATOM 783 C CA . VAL A 1 101 ? 11.559 -15.752 -17.308 1.00 44.81 101 VAL A CA 1
ATOM 784 C C . VAL A 1 101 ? 12.848 -15.475 -18.050 1.00 44.81 101 VAL A C 1
ATOM 786 O O . VAL A 1 101 ? 13.478 -14.429 -17.866 1.00 44.81 101 VAL A O 1
ATOM 789 N N . THR A 1 102 ? 13.311 -16.482 -18.785 1.00 43.44 102 THR A N 1
ATOM 790 C CA . THR A 1 102 ? 14.580 -16.436 -19.498 1.00 43.44 102 THR A CA 1
ATOM 791 C C . THR A 1 102 ? 14.365 -15.565 -20.728 1.00 43.44 102 THR A C 1
ATOM 793 O O . THR A 1 102 ? 14.344 -16.032 -21.859 1.00 43.44 102 THR A O 1
ATOM 796 N N . PHE A 1 103 ? 14.195 -14.262 -20.513 1.00 52.16 103 PHE A N 1
ATOM 797 C CA . PHE A 1 103 ? 14.776 -13.302 -21.432 1.00 52.16 103 PHE A CA 1
ATOM 798 C C . PHE A 1 103 ? 16.270 -13.603 -21.384 1.00 52.16 103 PHE A C 1
ATOM 800 O O . PHE A 1 103 ? 16.815 -13.734 -20.283 1.00 52.16 103 PHE A O 1
ATOM 807 N N . GLY A 1 104 ? 16.907 -13.825 -22.535 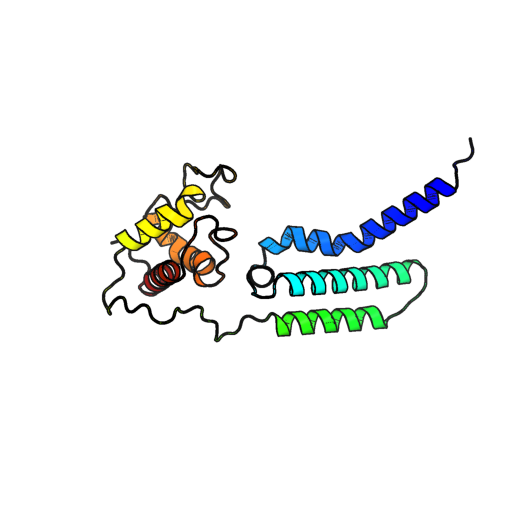1.00 54.91 104 GLY A N 1
ATOM 808 C CA . GLY A 1 104 ? 18.325 -14.178 -22.592 1.00 54.91 104 GLY A CA 1
ATOM 809 C C . GLY A 1 104 ? 19.197 -13.227 -21.757 1.00 54.91 104 GLY A C 1
ATOM 810 O O . GLY A 1 104 ? 18.738 -12.208 -21.240 1.00 54.91 104 GLY A O 1
ATOM 811 N N . LYS A 1 105 ? 20.502 -13.499 -21.664 1.00 57.97 105 LYS A N 1
ATOM 812 C CA . LYS A 1 105 ? 21.482 -12.585 -21.027 1.00 57.97 105 LYS A CA 1
ATOM 813 C C . LYS A 1 105 ? 21.574 -11.194 -21.691 1.00 57.97 105 LYS A C 1
ATOM 815 O O . LYS A 1 105 ? 22.475 -10.420 -21.391 1.00 57.97 105 LYS A O 1
ATOM 820 N N . GLU A 1 106 ? 20.688 -10.918 -22.632 1.00 68.56 106 GLU A N 1
ATOM 821 C CA . GLU A 1 106 ? 20.563 -9.689 -23.376 1.00 68.56 106 GLU A CA 1
ATOM 822 C C . GLU A 1 106 ? 19.889 -8.615 -22.513 1.00 68.56 106 GLU A C 1
ATOM 824 O O . GLU A 1 106 ? 19.004 -8.900 -21.695 1.00 68.56 106 GLU A O 1
ATOM 829 N N . HIS A 1 107 ? 20.375 -7.388 -22.675 1.00 81.25 107 HIS A N 1
ATOM 830 C CA . HIS A 1 107 ? 19.921 -6.203 -21.958 1.00 81.25 107 HIS A CA 1
ATOM 831 C C . HIS A 1 107 ? 18.419 -5.981 -22.164 1.00 81.25 107 HIS A C 1
ATOM 833 O O . HIS A 1 107 ? 17.924 -6.137 -23.281 1.00 81.25 107 HIS A O 1
ATOM 839 N N . ILE A 1 108 ? 17.694 -5.592 -21.110 1.00 87.06 108 ILE A N 1
ATOM 840 C CA . ILE A 1 108 ? 16.277 -5.239 -21.252 1.00 87.06 108 ILE A CA 1
ATOM 841 C C . ILE A 1 108 ? 16.165 -3.920 -22.035 1.00 87.06 108 ILE A C 1
ATOM 843 O O . ILE A 1 108 ? 16.578 -2.879 -21.518 1.00 87.06 108 ILE A O 1
ATOM 847 N N . PRO A 1 109 ? 15.572 -3.910 -23.246 1.00 90.38 109 PRO A N 1
ATOM 848 C CA . PRO A 1 109 ? 15.449 -2.686 -24.022 1.00 90.38 109 PRO A CA 1
ATOM 849 C C . PRO A 1 109 ? 14.481 -1.720 -23.336 1.00 90.38 109 PRO A C 1
ATOM 851 O O . PRO A 1 109 ? 13.362 -2.096 -22.967 1.00 90.38 109 PRO A O 1
ATOM 854 N N . TYR A 1 110 ? 14.867 -0.446 -23.229 1.00 92.94 110 TYR A N 1
ATOM 855 C CA . TYR A 1 110 ? 14.032 0.563 -22.575 1.00 92.94 110 TYR A CA 1
ATOM 856 C C . TYR A 1 110 ? 12.648 0.715 -23.229 1.00 92.94 110 TYR A C 1
ATOM 858 O O . TYR A 1 110 ? 11.664 0.972 -22.540 1.00 92.94 110 TYR A O 1
ATOM 866 N N . ALA A 1 111 ? 12.523 0.472 -24.537 1.00 92.62 111 ALA A N 1
ATOM 867 C CA . ALA A 1 111 ? 11.237 0.486 -25.239 1.00 92.62 111 ALA A CA 1
ATOM 868 C C . ALA A 1 111 ? 10.201 -0.490 -24.637 1.00 92.62 111 ALA A C 1
ATOM 870 O O . ALA A 1 111 ? 9.010 -0.172 -24.558 1.00 92.62 111 ALA A O 1
ATOM 871 N N . LEU A 1 112 ? 10.648 -1.657 -24.160 1.00 92.88 112 LEU A N 1
ATOM 872 C CA . LEU A 1 112 ? 9.777 -2.631 -23.502 1.00 92.88 112 LEU A CA 1
ATOM 873 C C . LEU A 1 112 ? 9.319 -2.115 -22.133 1.00 92.88 112 LEU A C 1
ATOM 875 O O . LEU A 1 112 ? 8.132 -2.149 -21.819 1.00 92.88 112 LEU A O 1
ATOM 879 N N . VAL A 1 113 ? 10.248 -1.562 -21.351 1.00 95.31 113 VAL A N 1
ATOM 880 C CA . VAL A 1 113 ? 9.962 -0.928 -20.053 1.00 95.31 113 VAL A CA 1
ATOM 881 C C . VAL A 1 113 ? 8.966 0.215 -20.221 1.00 95.31 113 VAL A C 1
ATOM 883 O O . VAL A 1 113 ? 7.976 0.287 -19.496 1.00 95.31 113 VAL A O 1
ATOM 886 N N . ARG A 1 114 ? 9.189 1.079 -21.214 1.00 96.25 114 ARG A N 1
ATOM 887 C CA . ARG A 1 114 ? 8.311 2.201 -21.551 1.00 96.25 114 ARG A CA 1
ATOM 888 C C . ARG A 1 114 ? 6.893 1.727 -21.858 1.00 96.25 114 ARG A C 1
ATOM 890 O O . ARG A 1 114 ? 5.950 2.260 -21.282 1.00 96.25 114 ARG A O 1
ATOM 897 N N . THR A 1 115 ? 6.757 0.670 -22.659 1.00 96.19 115 THR A N 1
ATOM 898 C CA . THR A 1 115 ? 5.459 0.056 -22.986 1.00 96.19 115 THR A CA 1
ATOM 899 C C . THR A 1 115 ? 4.720 -0.410 -21.728 1.00 96.19 115 THR A C 1
ATOM 901 O O . THR A 1 115 ? 3.539 -0.105 -21.557 1.00 96.19 115 THR A O 1
ATOM 904 N N . ILE A 1 116 ? 5.417 -1.092 -20.811 1.00 96.50 116 ILE A N 1
ATOM 905 C CA . ILE A 1 116 ? 4.835 -1.540 -19.536 1.00 96.50 116 ILE A CA 1
ATOM 906 C C . ILE A 1 116 ? 4.387 -0.336 -18.704 1.00 96.50 116 ILE A C 1
ATOM 908 O O . ILE A 1 116 ? 3.270 -0.311 -18.192 1.00 96.50 116 ILE A O 1
ATOM 912 N N . LEU A 1 117 ? 5.230 0.687 -18.570 1.00 96.81 117 LEU A N 1
ATOM 913 C CA . LEU A 1 117 ? 4.894 1.874 -17.784 1.00 96.81 117 LEU A CA 1
ATOM 914 C C . LEU A 1 117 ? 3.702 2.636 -18.377 1.00 96.81 117 LEU A C 1
ATOM 916 O O . LEU A 1 117 ? 2.842 3.095 -17.624 1.00 96.81 117 LEU A O 1
ATOM 920 N N . ASP A 1 118 ? 3.606 2.727 -19.701 1.00 96.25 118 ASP A N 1
ATOM 921 C CA . ASP A 1 118 ? 2.489 3.380 -20.386 1.00 96.25 118 ASP A CA 1
ATOM 922 C C . ASP A 1 118 ? 1.170 2.648 -20.141 1.00 96.25 118 ASP A C 1
ATOM 924 O O . ASP A 1 118 ? 0.163 3.270 -19.804 1.00 96.25 118 ASP A O 1
ATOM 928 N N . GLN A 1 119 ? 1.188 1.318 -20.228 1.00 95.69 119 GLN A N 1
ATOM 929 C CA . GLN A 1 119 ? -0.002 0.493 -20.031 1.00 95.69 119 GLN A CA 1
ATOM 930 C C . GLN A 1 119 ? -0.411 0.373 -18.559 1.00 95.69 119 GLN A C 1
ATOM 932 O O . GLN A 1 119 ? -1.601 0.284 -18.252 1.00 95.69 119 GLN A O 1
ATOM 937 N N . ARG A 1 120 ? 0.558 0.341 -17.635 1.00 96.50 120 ARG A N 1
ATOM 938 C CA . ARG A 1 120 ? 0.300 -0.006 -16.229 1.00 96.50 120 ARG A CA 1
ATOM 939 C C . ARG A 1 120 ? 0.320 1.178 -15.272 1.00 96.50 120 ARG A C 1
ATOM 941 O O . ARG A 1 120 ? -0.297 1.071 -14.212 1.00 96.50 120 ARG A O 1
ATOM 948 N N . CYS A 1 121 ? 1.008 2.273 -15.604 1.00 95.62 121 CYS A N 1
ATOM 949 C CA . CYS A 1 121 ? 1.316 3.346 -14.653 1.00 95.62 121 CYS A CA 1
ATOM 950 C C . CYS A 1 121 ? 0.872 4.744 -15.112 1.00 95.62 121 CYS A C 1
ATOM 952 O O . CYS A 1 121 ? 0.359 5.511 -14.296 1.00 95.62 121 CYS A O 1
ATOM 954 N N . VAL A 1 122 ? 1.058 5.093 -16.390 1.00 96.31 122 VAL A N 1
ATOM 955 C CA . VAL A 1 122 ? 0.881 6.469 -16.909 1.00 96.31 122 VAL A CA 1
ATOM 956 C C . VAL A 1 122 ? -0.562 6.973 -16.824 1.00 96.31 122 VAL A C 1
ATOM 958 O O . VAL A 1 122 ? -0.771 8.178 -16.680 1.00 96.31 122 VAL A O 1
ATOM 961 N N . SER A 1 123 ? -1.557 6.080 -16.812 1.00 94.94 123 SER A N 1
ATOM 962 C CA . SER A 1 123 ? -2.965 6.469 -16.633 1.00 94.94 123 SER A CA 1
ATOM 963 C C . SER A 1 123 ? -3.214 7.236 -15.328 1.00 94.94 123 SER A C 1
ATOM 965 O O . SER A 1 123 ? -4.047 8.138 -15.300 1.00 94.94 123 SER A O 1
ATOM 967 N N . CYS A 1 124 ? -2.458 6.925 -14.268 1.00 95.12 124 CYS A N 1
ATOM 968 C CA . CYS A 1 124 ? -2.527 7.606 -12.971 1.00 95.12 124 CYS A CA 1
ATOM 969 C C . CYS A 1 124 ? -1.312 8.511 -12.715 1.00 95.12 124 CYS A C 1
ATOM 971 O O . CYS A 1 124 ? -1.444 9.572 -12.115 1.00 95.12 124 CYS A O 1
ATOM 973 N N . HIS A 1 125 ? -0.118 8.094 -13.143 1.00 96.44 125 HIS A N 1
ATOM 974 C CA . HIS A 1 125 ? 1.155 8.763 -12.872 1.00 96.44 125 HIS A CA 1
ATOM 975 C C . HIS A 1 125 ? 1.676 9.497 -14.111 1.00 96.44 125 HIS A C 1
ATOM 977 O O . HIS A 1 125 ? 2.704 9.127 -14.672 1.00 96.44 125 HIS A O 1
ATOM 983 N N . SER A 1 126 ? 0.986 10.547 -14.548 1.00 96.00 126 SER A N 1
ATOM 984 C CA . SER A 1 126 ? 1.415 11.403 -15.665 1.00 96.00 126 SER A CA 1
ATOM 985 C C . SER A 1 126 ? 1.075 12.869 -15.414 1.00 96.00 126 SER A C 1
ATOM 987 O O . SER A 1 126 ? 0.346 13.199 -14.480 1.00 96.00 126 SER A O 1
ATOM 989 N N . SER A 1 127 ? 1.608 13.773 -16.236 1.00 94.94 127 SER A N 1
ATOM 990 C CA . SER A 1 127 ? 1.247 15.196 -16.192 1.00 94.94 127 SER A CA 1
ATOM 991 C C . SER A 1 127 ? -0.226 15.450 -16.517 1.00 94.94 127 SER A C 1
ATOM 993 O O . SER A 1 127 ? -0.786 16.457 -16.082 1.00 94.94 127 SER A O 1
ATOM 995 N N . ARG A 1 128 ? -0.863 14.528 -17.250 1.00 93.50 128 ARG A N 1
ATOM 996 C CA . ARG A 1 128 ? -2.288 14.542 -17.592 1.00 93.50 128 ARG A CA 1
ATOM 997 C C . ARG A 1 128 ? -2.897 13.153 -17.364 1.00 93.50 128 ARG A C 1
ATOM 999 O O . ARG A 1 128 ? -3.078 12.417 -18.334 1.00 93.50 128 ARG A O 1
ATOM 1006 N N . PRO A 1 129 ? -3.196 12.788 -16.104 1.00 95.31 129 PRO A N 1
ATOM 1007 C CA . PRO A 1 129 ? -3.802 11.500 -15.794 1.00 95.31 129 PRO A CA 1
ATOM 1008 C C . PRO A 1 129 ? -5.127 11.306 -16.530 1.00 95.31 129 PRO A C 1
ATOM 1010 O O . PRO A 1 129 ? -5.921 12.239 -16.663 1.00 95.31 129 PRO A O 1
ATOM 1013 N N . THR A 1 130 ? -5.358 10.084 -16.997 1.00 93.69 130 THR A N 1
ATOM 1014 C CA . THR A 1 130 ? -6.564 9.681 -17.732 1.00 93.69 130 THR A CA 1
ATOM 1015 C C . THR A 1 130 ? -7.490 8.793 -16.905 1.00 93.69 130 THR A C 1
ATOM 1017 O O . THR A 1 130 ? -8.561 8.429 -17.377 1.00 93.69 130 THR A O 1
ATOM 1020 N N . ASP A 1 131 ? -7.095 8.440 -15.680 1.00 93.19 131 ASP A N 1
ATOM 1021 C CA . ASP A 1 131 ? -7.907 7.640 -14.769 1.00 93.19 131 ASP A CA 1
ATOM 1022 C C . ASP A 1 131 ? -9.125 8.414 -14.232 1.00 93.19 131 ASP A C 1
ATOM 1024 O O . ASP A 1 131 ? -9.038 9.591 -13.872 1.00 93.19 131 ASP A O 1
ATOM 1028 N N . ASP A 1 132 ? -10.259 7.722 -14.110 1.00 89.19 132 ASP A N 1
ATOM 1029 C CA . ASP A 1 132 ? -11.522 8.311 -13.649 1.00 89.19 132 ASP A CA 1
ATOM 1030 C C . ASP A 1 132 ? -11.462 8.836 -12.207 1.00 89.19 132 ASP A C 1
ATOM 1032 O O . ASP A 1 132 ? -12.148 9.807 -11.865 1.00 89.19 132 ASP A O 1
ATOM 1036 N N . VAL A 1 133 ? -10.648 8.193 -11.362 1.00 88.94 133 VAL A N 1
ATOM 1037 C CA . VAL A 1 133 ? -10.502 8.492 -9.932 1.00 88.94 133 VAL A CA 1
ATOM 1038 C C . VAL A 1 133 ? -9.285 9.384 -9.703 1.00 88.94 133 VAL A C 1
ATOM 1040 O O . VAL A 1 133 ? -9.377 10.412 -9.028 1.00 88.94 133 VAL A O 1
ATOM 1043 N N . PHE A 1 134 ? -8.141 9.022 -10.281 1.00 90.44 134 PHE A N 1
ATOM 1044 C CA . PHE A 1 134 ? -6.882 9.740 -10.089 1.00 90.44 134 PHE A CA 1
ATOM 1045 C C . PHE A 1 134 ? -6.661 10.796 -11.171 1.00 90.44 134 PHE A C 1
ATOM 1047 O O . PHE A 1 134 ? -5.830 10.629 -12.052 1.00 90.44 134 PHE A O 1
ATOM 1054 N N . ARG A 1 135 ? -7.363 11.931 -11.062 1.00 90.94 135 ARG A N 1
ATOM 1055 C CA . ARG A 1 135 ? -7.233 13.070 -12.002 1.00 90.94 135 ARG A CA 1
ATOM 1056 C C . ARG A 1 135 ? -5.980 13.929 -11.799 1.00 90.94 135 ARG A C 1
ATOM 1058 O O . ARG A 1 135 ? -5.701 14.821 -12.594 1.00 90.94 135 ARG A O 1
ATOM 1065 N N . ILE A 1 136 ? -5.241 13.688 -10.718 1.00 92.56 136 ILE A N 1
ATOM 1066 C CA . ILE A 1 136 ? -3.962 14.328 -10.398 1.00 92.56 136 ILE A CA 1
ATOM 1067 C C . ILE A 1 136 ? -2.983 13.216 -10.045 1.00 92.56 136 ILE A C 1
ATOM 1069 O O . ILE A 1 136 ? -3.333 12.317 -9.278 1.00 92.56 136 ILE A O 1
ATOM 1073 N N . ALA A 1 137 ? -1.758 13.312 -10.569 1.00 92.81 137 ALA A N 1
ATOM 1074 C CA . ALA A 1 137 ? -0.690 12.363 -10.298 1.00 92.81 137 ALA A CA 1
ATOM 1075 C C . ALA A 1 137 ? -0.490 12.169 -8.784 1.00 92.81 137 ALA A C 1
ATOM 1077 O O . ALA A 1 137 ? -0.088 13.119 -8.094 1.00 92.81 137 ALA A O 1
ATOM 1078 N N . PRO A 1 138 ? -0.741 10.963 -8.239 1.00 91.12 138 PRO A N 1
ATOM 1079 C CA . PRO A 1 138 ? -0.580 10.718 -6.815 1.00 91.12 138 PRO A CA 1
ATOM 1080 C C . PRO A 1 138 ? 0.849 11.028 -6.368 1.00 91.12 138 PRO A C 1
ATOM 1082 O O . PRO A 1 138 ? 1.820 10.624 -7.012 1.00 91.12 138 PRO A O 1
ATOM 1085 N N . LYS A 1 139 ? 0.976 11.769 -5.259 1.00 89.69 139 LYS A N 1
ATOM 1086 C CA . LYS A 1 139 ? 2.259 12.246 -4.707 1.00 89.69 139 LYS A CA 1
ATOM 1087 C C . LYS A 1 139 ? 3.113 13.069 -5.692 1.00 89.69 139 LYS A C 1
ATOM 1089 O O . LYS A 1 139 ? 4.313 13.201 -5.481 1.00 89.69 139 LYS A O 1
ATOM 1094 N N . GLY A 1 140 ? 2.524 13.597 -6.768 1.00 90.56 140 GLY A N 1
ATOM 1095 C CA . GLY A 1 140 ? 3.256 14.325 -7.809 1.00 90.56 140 GLY A CA 1
ATOM 1096 C C . GLY A 1 140 ? 4.189 13.450 -8.654 1.00 90.56 140 GLY A C 1
ATOM 1097 O O . GLY A 1 140 ? 5.027 13.985 -9.376 1.00 90.56 140 GLY A O 1
ATOM 1098 N N . ILE A 1 141 ? 4.066 12.119 -8.578 1.00 93.88 141 ILE A N 1
ATOM 1099 C CA . ILE A 1 141 ? 4.894 11.193 -9.358 1.00 93.88 141 ILE A CA 1
ATOM 1100 C C . ILE A 1 141 ? 4.340 11.097 -10.777 1.00 93.88 141 ILE A C 1
ATOM 1102 O O . ILE A 1 141 ? 3.232 10.601 -10.980 1.00 93.88 141 ILE A O 1
ATOM 1106 N N . MET A 1 142 ? 5.136 11.539 -11.747 1.00 95.19 142 MET A N 1
ATOM 1107 C CA . MET A 1 142 ? 4.805 11.530 -13.170 1.00 95.19 142 MET A CA 1
ATOM 1108 C C . MET A 1 142 ? 5.856 10.719 -13.930 1.00 95.19 142 MET A C 1
ATOM 1110 O O . MET A 1 142 ? 7.050 11.007 -13.844 1.00 95.19 142 MET A O 1
ATOM 1114 N N . LEU A 1 143 ? 5.398 9.702 -14.652 1.00 96.12 143 LEU A N 1
ATOM 1115 C CA . LEU A 1 143 ? 6.194 8.694 -15.349 1.00 96.12 143 LEU A CA 1
ATOM 1116 C C . LEU A 1 143 ? 6.035 8.784 -16.873 1.00 96.12 143 LEU A C 1
ATOM 1118 O O . LEU A 1 143 ? 6.407 7.858 -17.585 1.00 96.12 143 LEU A O 1
ATOM 1122 N N . ASP A 1 144 ? 5.483 9.883 -17.378 1.00 94.06 144 ASP A N 1
ATOM 1123 C CA . ASP A 1 144 ? 5.305 10.211 -18.799 1.00 94.06 144 ASP A CA 1
ATOM 1124 C C . ASP A 1 144 ? 6.557 10.825 -19.451 1.00 94.06 144 ASP A C 1
ATOM 1126 O O . ASP A 1 144 ? 6.575 11.091 -20.648 1.00 94.06 144 ASP A O 1
ATOM 1130 N N . ASN A 1 145 ? 7.619 11.034 -18.673 1.00 94.25 145 ASN A N 1
ATOM 1131 C CA . ASN A 1 145 ? 8.906 11.544 -19.130 1.00 94.25 145 ASN A CA 1
ATOM 1132 C C . ASN A 1 145 ? 10.021 10.538 -18.777 1.00 94.25 145 ASN A C 1
ATOM 1134 O O . ASN A 1 145 ? 10.069 10.021 -17.657 1.00 94.25 145 ASN A O 1
ATOM 1138 N N . ASN A 1 146 ? 10.916 10.272 -19.731 1.00 94.81 146 ASN A N 1
ATOM 1139 C CA . ASN A 1 146 ? 11.943 9.234 -19.609 1.00 94.81 146 ASN A CA 1
ATOM 1140 C C . ASN A 1 146 ? 13.004 9.574 -18.554 1.00 94.81 146 ASN A C 1
ATOM 1142 O O . ASN A 1 146 ? 13.416 8.701 -17.791 1.00 94.81 146 ASN A O 1
ATOM 1146 N N . GLU A 1 147 ? 13.402 10.842 -18.443 1.00 94.50 147 GLU A N 1
ATOM 1147 C CA . GLU A 1 147 ? 14.355 11.294 -17.427 1.00 94.50 147 GLU A CA 1
ATOM 1148 C C . GLU A 1 147 ? 13.789 11.106 -16.010 1.00 94.50 147 GLU A C 1
ATOM 1150 O O . GLU A 1 147 ? 14.493 10.659 -15.102 1.00 94.50 147 GLU A O 1
ATOM 1155 N N . ARG A 1 148 ? 12.492 11.377 -15.816 1.00 94.56 148 ARG A N 1
ATOM 1156 C CA . ARG A 1 148 ? 11.794 11.132 -14.544 1.00 94.56 148 ARG A CA 1
ATOM 1157 C C . ARG A 1 148 ? 11.689 9.647 -14.231 1.00 94.56 148 ARG A C 1
ATOM 1159 O O . ARG A 1 148 ? 11.858 9.264 -13.079 1.00 94.56 148 ARG A O 1
ATOM 1166 N N . VAL A 1 149 ? 11.435 8.815 -15.238 1.00 96.31 149 VAL A N 1
ATOM 1167 C CA . VAL A 1 149 ? 11.398 7.353 -15.085 1.00 96.31 149 VAL A CA 1
ATOM 1168 C C . VAL A 1 149 ? 12.746 6.827 -14.608 1.00 96.31 149 VAL A C 1
ATOM 1170 O O . VAL A 1 149 ? 12.781 6.044 -13.663 1.00 96.31 149 VAL A O 1
ATOM 1173 N N . HIS A 1 150 ? 13.846 7.305 -15.195 1.00 95.88 150 HIS A N 1
ATOM 1174 C CA . HIS A 1 150 ? 15.193 6.972 -14.738 1.00 95.88 150 HIS A CA 1
ATOM 1175 C C . HIS A 1 150 ? 15.427 7.417 -13.287 1.00 95.88 150 HIS A C 1
ATOM 1177 O O . HIS A 1 150 ? 15.811 6.613 -12.441 1.00 95.88 150 HIS A O 1
ATOM 1183 N N . ALA A 1 151 ? 15.117 8.678 -12.968 1.00 95.69 151 ALA A N 1
ATOM 1184 C CA . ALA A 1 151 ? 15.304 9.229 -11.625 1.00 95.69 151 ALA A CA 1
ATOM 1185 C C . ALA A 1 151 ? 14.474 8.507 -10.545 1.00 95.69 151 ALA A C 1
ATOM 1187 O O . ALA A 1 151 ? 14.862 8.466 -9.379 1.00 95.69 151 ALA A O 1
ATOM 1188 N N . LEU A 1 152 ? 13.328 7.935 -10.924 1.00 96.62 152 LEU A N 1
ATOM 1189 C CA . LEU A 1 152 ? 12.398 7.244 -10.028 1.00 96.62 152 LEU A CA 1
ATOM 1190 C C . LEU A 1 152 ? 12.496 5.713 -10.116 1.00 96.62 152 LEU A C 1
ATOM 1192 O O . LEU A 1 152 ? 11.687 5.026 -9.493 1.00 96.62 152 LEU A O 1
ATOM 1196 N N . ALA A 1 153 ? 13.479 5.165 -10.835 1.00 96.00 153 ALA A N 1
ATOM 1197 C CA . ALA A 1 153 ? 13.623 3.731 -11.088 1.00 96.00 153 ALA A CA 1
ATOM 1198 C C . ALA A 1 153 ? 13.577 2.881 -9.805 1.00 96.00 153 ALA A C 1
ATOM 1200 O O . ALA A 1 153 ? 12.824 1.909 -9.716 1.00 96.00 153 ALA A O 1
ATOM 1201 N N . THR A 1 154 ? 14.290 3.300 -8.758 1.00 94.56 154 THR A N 1
ATOM 1202 C CA . THR A 1 154 ? 14.277 2.622 -7.452 1.00 94.56 154 THR A CA 1
ATOM 1203 C C . THR A 1 154 ? 12.881 2.594 -6.827 1.00 94.56 154 THR A C 1
ATOM 1205 O O . THR A 1 154 ? 12.453 1.566 -6.304 1.00 94.56 154 THR A O 1
ATOM 1208 N N . LEU A 1 155 ? 12.135 3.700 -6.907 1.00 93.81 155 LEU A N 1
ATOM 1209 C CA . LEU A 1 155 ? 10.767 3.776 -6.384 1.00 93.81 155 LEU A CA 1
ATOM 1210 C C . LEU A 1 155 ? 9.802 2.913 -7.197 1.00 93.81 155 LEU A C 1
ATOM 1212 O O . LEU A 1 155 ? 8.935 2.264 -6.610 1.00 93.81 155 LEU A O 1
ATOM 1216 N N . ILE A 1 156 ? 9.979 2.864 -8.521 1.00 95.12 156 ILE A N 1
ATOM 1217 C CA . ILE A 1 156 ? 9.231 1.958 -9.397 1.00 95.12 156 ILE A CA 1
ATOM 1218 C C . ILE A 1 156 ? 9.445 0.522 -8.916 1.00 95.12 156 ILE A C 1
ATOM 1220 O O . ILE A 1 156 ? 8.463 -0.137 -8.588 1.00 95.12 156 ILE A O 1
ATOM 1224 N N . LYS A 1 157 ? 10.697 0.068 -8.754 1.00 94.19 157 LYS A N 1
ATOM 1225 C CA . LYS A 1 157 ? 11.002 -1.294 -8.282 1.00 94.19 157 LYS A CA 1
ATOM 1226 C C . LYS A 1 157 ? 10.367 -1.603 -6.926 1.00 94.19 157 LYS A C 1
ATOM 1228 O O . LYS A 1 157 ? 9.728 -2.642 -6.773 1.00 94.19 157 LYS A O 1
ATOM 1233 N N . ILE A 1 158 ? 10.491 -0.702 -5.952 1.00 90.69 158 ILE A N 1
ATOM 1234 C CA . ILE A 1 158 ? 9.927 -0.908 -4.609 1.00 90.69 158 ILE A CA 1
ATOM 1235 C C . ILE A 1 158 ? 8.411 -1.124 -4.683 1.00 90.69 158 ILE A C 1
ATOM 1237 O O . ILE A 1 158 ? 7.876 -2.037 -4.049 1.00 90.69 158 ILE A O 1
ATOM 1241 N N . HIS A 1 159 ? 7.703 -0.299 -5.455 1.00 91.38 159 HIS A N 1
ATOM 1242 C CA . HIS A 1 159 ? 6.244 -0.319 -5.486 1.00 91.38 159 HIS A CA 1
ATOM 1243 C C . HIS A 1 159 ? 5.648 -1.358 -6.439 1.00 91.38 159 HIS A C 1
ATOM 1245 O O . HIS A 1 159 ? 4.601 -1.919 -6.120 1.00 91.38 159 HIS A O 1
ATOM 1251 N N . SER A 1 160 ? 6.286 -1.636 -7.578 1.00 91.81 160 SER A N 1
ATOM 1252 C CA . SER A 1 160 ? 5.773 -2.585 -8.571 1.00 91.81 160 SER A CA 1
ATOM 1253 C C . SER A 1 160 ? 6.367 -3.987 -8.444 1.00 91.81 160 SER A C 1
ATOM 1255 O O . SER A 1 160 ? 5.710 -4.944 -8.834 1.00 91.81 160 SER A O 1
ATOM 1257 N N . VAL A 1 161 ? 7.561 -4.153 -7.877 1.00 91.38 161 VAL A N 1
ATOM 1258 C CA . VAL A 1 161 ? 8.232 -5.463 -7.813 1.00 91.38 161 VAL A CA 1
ATOM 1259 C C . VAL A 1 161 ? 8.328 -5.959 -6.378 1.00 91.38 161 VAL A C 1
ATOM 1261 O O . VAL A 1 161 ? 7.843 -7.040 -6.071 1.00 91.38 161 VAL A O 1
ATOM 1264 N N . THR A 1 162 ? 8.901 -5.160 -5.475 1.00 86.00 162 THR A N 1
ATOM 1265 C CA . THR A 1 162 ? 9.175 -5.606 -4.100 1.00 86.00 162 THR A CA 1
ATOM 1266 C C . THR A 1 162 ? 7.904 -5.740 -3.268 1.00 86.00 162 THR A C 1
ATOM 1268 O O . THR A 1 162 ? 7.687 -6.761 -2.629 1.00 86.00 162 THR A O 1
ATOM 1271 N N . THR A 1 163 ? 7.066 -4.702 -3.255 1.00 83.31 163 THR A N 1
ATOM 1272 C CA . THR A 1 163 ? 5.853 -4.664 -2.417 1.00 83.31 163 THR A CA 1
ATOM 1273 C C . THR A 1 163 ? 4.585 -5.048 -3.166 1.00 83.31 163 THR A C 1
ATOM 1275 O O . THR A 1 163 ? 3.562 -5.265 -2.525 1.00 83.31 163 THR A O 1
ATOM 1278 N N . ILE A 1 164 ? 4.629 -5.074 -4.506 1.00 88.06 164 ILE A N 1
ATOM 1279 C CA . ILE A 1 164 ? 3.472 -5.337 -5.385 1.00 88.06 164 ILE A CA 1
ATOM 1280 C C . ILE A 1 164 ? 2.276 -4.407 -5.049 1.00 88.06 164 ILE A C 1
ATOM 1282 O O . ILE A 1 164 ? 1.119 -4.681 -5.349 1.00 88.06 164 ILE A O 1
ATOM 1286 N N . ALA A 1 165 ? 2.544 -3.253 -4.429 1.00 86.19 165 ALA A N 1
ATOM 1287 C CA . ALA A 1 165 ? 1.519 -2.300 -4.013 1.00 86.19 165 ALA A CA 1
ATOM 1288 C C . ALA A 1 165 ? 0.940 -1.513 -5.198 1.00 86.19 165 ALA A C 1
ATOM 1290 O O . ALA A 1 165 ? -0.175 -0.995 -5.120 1.00 86.19 165 ALA A O 1
ATOM 1291 N N . MET A 1 166 ? 1.712 -1.399 -6.279 1.00 91.44 166 MET A N 1
ATOM 1292 C CA . MET A 1 166 ? 1.312 -0.748 -7.518 1.00 91.44 166 MET A CA 1
ATOM 1293 C C . MET A 1 166 ? 1.292 -1.757 -8.666 1.00 91.44 166 MET A C 1
ATOM 1295 O O . MET A 1 166 ? 2.170 -2.622 -8.728 1.00 91.44 166 MET A O 1
ATOM 1299 N N . PRO A 1 167 ? 0.340 -1.651 -9.605 1.00 92.75 167 PRO A N 1
ATOM 1300 C CA . PRO A 1 167 ? -0.807 -0.731 -9.631 1.00 92.75 167 PRO A CA 1
ATOM 1301 C C . PRO A 1 167 ? -1.797 -1.009 -8.486 1.00 92.75 167 PRO A C 1
ATOM 1303 O O . PRO A 1 167 ? -1.935 -2.159 -8.074 1.00 92.75 167 PRO A O 1
ATOM 1306 N N . LEU A 1 168 ? -2.479 0.020 -7.964 1.00 88.06 168 LEU A N 1
ATOM 1307 C CA . LEU A 1 168 ? -3.408 -0.125 -6.830 1.00 88.06 168 LEU A CA 1
ATOM 1308 C C . LEU A 1 168 ? -4.458 -1.208 -7.111 1.00 88.06 168 LEU A C 1
ATOM 1310 O O . LEU A 1 168 ? -5.179 -1.127 -8.106 1.00 88.06 168 LEU A O 1
ATOM 1314 N N . GLY A 1 169 ? -4.517 -2.231 -6.251 1.00 85.12 169 GLY A N 1
ATOM 1315 C CA . GLY A 1 169 ? -5.421 -3.378 -6.418 1.00 85.12 169 GLY A CA 1
ATOM 1316 C C . GLY A 1 169 ? -5.233 -4.133 -7.741 1.00 85.12 169 GLY A C 1
ATOM 1317 O O . GLY A 1 169 ? -6.173 -4.747 -8.230 1.00 85.12 169 GLY A O 1
ATOM 1318 N N . ASN A 1 170 ? -4.055 -4.016 -8.359 1.00 90.25 170 ASN A N 1
ATOM 1319 C CA . ASN A 1 170 ? -3.755 -4.469 -9.714 1.00 90.25 170 ASN A CA 1
ATOM 1320 C C . ASN A 1 170 ? -4.768 -4.006 -10.783 1.00 90.25 170 ASN A C 1
ATOM 1322 O O . ASN A 1 170 ? -5.045 -4.736 -11.732 1.00 90.25 170 ASN A O 1
ATOM 1326 N N . LYS A 1 171 ? -5.315 -2.786 -10.653 1.00 89.62 171 LYS A N 1
ATOM 1327 C CA . LYS A 1 171 ? -6.371 -2.251 -11.538 1.00 89.62 171 LYS A CA 1
ATOM 1328 C C . LYS A 1 171 ? -6.036 -2.327 -13.033 1.00 89.62 171 LYS A C 1
ATOM 1330 O O . LYS A 1 171 ? -6.931 -2.524 -13.845 1.00 89.62 171 LYS A O 1
ATOM 1335 N N . THR A 1 172 ? -4.765 -2.167 -13.406 1.00 92.06 172 THR A N 1
ATOM 1336 C CA . THR A 1 172 ? -4.322 -2.217 -14.810 1.00 92.06 172 THR A CA 1
ATOM 1337 C C . THR A 1 172 ? -3.907 -3.617 -15.263 1.00 92.06 172 THR A C 1
ATOM 1339 O O . THR A 1 172 ? -3.436 -3.756 -16.384 1.00 92.06 172 THR A O 1
ATOM 1342 N N . GLY A 1 173 ? -4.074 -4.656 -14.436 1.00 92.75 173 GLY A N 1
ATOM 1343 C CA . GLY A 1 173 ? -3.788 -6.044 -14.806 1.00 92.75 173 GLY A CA 1
ATOM 1344 C C . GLY A 1 173 ? -2.306 -6.325 -15.053 1.00 92.75 173 GLY A C 1
ATOM 1345 O O . GLY A 1 173 ? -1.973 -7.068 -15.970 1.00 92.75 173 GLY A O 1
ATOM 1346 N N . MET A 1 174 ? -1.416 -5.712 -14.270 1.00 94.75 174 MET A N 1
ATOM 1347 C CA . MET A 1 174 ? 0.022 -5.935 -14.387 1.00 94.75 174 MET A CA 1
ATOM 1348 C C . MET A 1 174 ? 0.373 -7.376 -13.997 1.00 94.75 174 MET A C 1
ATOM 1350 O O . MET A 1 174 ? 0.071 -7.826 -12.884 1.00 94.75 174 MET A O 1
ATOM 1354 N N . THR A 1 175 ? 1.019 -8.067 -14.928 1.00 94.19 175 THR A N 1
ATOM 1355 C CA . THR A 1 175 ? 1.414 -9.478 -14.850 1.00 94.19 175 THR A CA 1
ATOM 1356 C C . THR A 1 175 ? 2.685 -9.673 -14.026 1.00 94.19 175 THR A C 1
ATOM 1358 O O . THR A 1 175 ? 3.374 -8.711 -13.672 1.00 94.19 175 THR A O 1
ATOM 1361 N N . HIS A 1 176 ? 2.999 -10.924 -13.691 1.00 89.88 176 HIS A N 1
ATOM 1362 C CA . HIS A 1 176 ? 4.234 -11.240 -12.981 1.00 89.88 176 HIS A CA 1
ATOM 1363 C C . HIS A 1 176 ? 5.449 -11.008 -13.887 1.00 89.88 176 HIS A C 1
ATOM 1365 O O . HIS A 1 176 ? 6.400 -10.354 -13.467 1.00 89.88 176 HIS A O 1
ATOM 1371 N N . GLU A 1 177 ? 5.351 -11.425 -15.151 1.00 89.81 177 GLU A N 1
ATOM 1372 C CA . GLU A 1 177 ? 6.332 -11.262 -16.230 1.00 89.81 177 GLU A CA 1
ATOM 1373 C C . GLU A 1 177 ? 6.761 -9.796 -16.393 1.00 89.81 177 GLU A C 1
ATOM 1375 O O . GLU A 1 177 ? 7.946 -9.476 -16.455 1.00 89.81 177 GLU A O 1
ATOM 1380 N N . GLU A 1 178 ? 5.805 -8.867 -16.387 1.00 94.56 178 GLU A N 1
ATOM 1381 C CA . GLU A 1 178 ? 6.094 -7.432 -16.476 1.00 94.56 178 GLU A CA 1
ATOM 1382 C C . GLU A 1 178 ? 6.854 -6.906 -15.252 1.00 94.56 178 GLU A C 1
ATOM 1384 O O . GLU A 1 178 ? 7.727 -6.046 -15.385 1.00 94.56 178 GLU A O 1
ATOM 1389 N N . ARG A 1 179 ? 6.570 -7.430 -14.052 1.00 94.50 179 ARG A N 1
ATOM 1390 C CA . ARG A 1 179 ? 7.292 -7.048 -12.825 1.00 94.50 179 ARG A CA 1
ATOM 1391 C C . ARG A 1 179 ? 8.738 -7.536 -12.871 1.00 94.50 179 ARG A C 1
ATOM 1393 O O . ARG A 1 179 ? 9.627 -6.798 -12.454 1.00 94.50 179 ARG A O 1
ATOM 1400 N N . VAL A 1 180 ? 8.981 -8.717 -13.445 1.00 91.81 180 VAL A N 1
ATOM 1401 C CA . VAL A 1 180 ? 10.331 -9.251 -13.715 1.00 91.81 180 VAL A CA 1
ATOM 1402 C C . VAL A 1 180 ? 11.140 -8.283 -14.550 1.00 91.81 180 VAL A C 1
ATOM 1404 O O . VAL A 1 180 ? 12.265 -7.940 -14.192 1.00 91.81 180 VAL A O 1
ATOM 1407 N N . ILE A 1 181 ? 10.549 -7.848 -15.663 1.00 92.38 181 ILE A N 1
ATOM 1408 C CA . ILE A 1 181 ? 11.192 -6.973 -16.637 1.00 92.38 181 ILE A CA 1
ATOM 1409 C C . ILE A 1 181 ? 11.564 -5.652 -15.966 1.00 92.38 181 ILE A C 1
ATOM 1411 O O . ILE A 1 181 ? 12.705 -5.211 -16.087 1.00 92.38 181 ILE A O 1
ATOM 1415 N N . LEU A 1 182 ? 10.642 -5.052 -15.200 1.00 94.62 182 LEU A N 1
ATOM 1416 C CA . LEU A 1 182 ? 10.937 -3.831 -14.446 1.00 94.62 182 LEU A CA 1
ATOM 1417 C C . LEU A 1 182 ? 12.032 -4.052 -13.398 1.00 94.62 182 LEU A C 1
ATOM 1419 O O . LEU A 1 182 ? 12.924 -3.220 -13.275 1.00 94.62 182 LEU A O 1
ATOM 1423 N N . GLY A 1 183 ? 11.988 -5.162 -12.658 1.00 93.00 183 GLY A N 1
ATOM 1424 C CA . GLY A 1 183 ? 12.990 -5.489 -11.643 1.00 93.00 183 GLY A CA 1
ATOM 1425 C C . GLY A 1 183 ? 14.389 -5.604 -12.241 1.00 93.00 183 GLY A C 1
ATOM 1426 O O . GLY A 1 183 ? 15.303 -4.919 -11.785 1.00 93.00 183 GLY A O 1
ATOM 1427 N N . ARG A 1 184 ? 14.520 -6.395 -13.313 1.00 92.06 184 ARG A N 1
ATOM 1428 C CA . ARG A 1 184 ? 15.767 -6.569 -14.065 1.00 92.06 184 ARG A CA 1
ATOM 1429 C C . ARG A 1 184 ? 16.286 -5.265 -14.645 1.00 92.06 184 ARG A C 1
ATOM 1431 O O . ARG A 1 184 ? 17.462 -4.971 -14.493 1.00 92.06 184 ARG A O 1
ATOM 1438 N N . TRP A 1 185 ? 15.427 -4.474 -15.283 1.00 94.12 185 TRP A N 1
ATOM 1439 C CA . TRP A 1 185 ? 15.833 -3.193 -15.859 1.00 94.12 185 TRP A CA 1
ATOM 1440 C C . TRP A 1 185 ? 16.446 -2.261 -14.806 1.00 94.12 185 TRP A C 1
ATOM 1442 O O . TRP A 1 185 ? 17.476 -1.638 -15.060 1.00 94.12 185 TRP A O 1
ATOM 1452 N N . VAL A 1 186 ? 15.856 -2.197 -13.607 1.00 94.56 186 VAL A N 1
ATOM 1453 C CA . VAL A 1 186 ? 16.416 -1.406 -12.503 1.00 94.56 186 VAL A CA 1
ATOM 1454 C C . VAL A 1 186 ? 17.744 -1.990 -12.014 1.00 94.56 186 VAL A C 1
ATOM 1456 O O . VAL A 1 186 ? 18.680 -1.230 -11.775 1.00 94.56 186 VAL A O 1
ATOM 1459 N N . ASP A 1 187 ? 17.855 -3.316 -11.920 1.00 91.94 187 ASP A N 1
ATOM 1460 C CA . ASP A 1 187 ? 19.091 -3.999 -11.506 1.00 91.94 187 ASP A CA 1
ATOM 1461 C C . ASP A 1 187 ? 20.235 -3.863 -12.522 1.00 91.94 187 ASP A C 1
ATOM 1463 O O . ASP A 1 187 ? 21.402 -3.823 -12.138 1.00 91.94 187 ASP A O 1
ATOM 1467 N N . GLU A 1 188 ? 19.912 -3.701 -13.805 1.00 90.50 188 GLU A N 1
ATOM 1468 C CA . GLU A 1 188 ? 20.853 -3.407 -14.894 1.00 90.50 188 GLU A CA 1
ATOM 1469 C C . GLU A 1 188 ? 21.268 -1.918 -14.948 1.00 90.50 188 GLU A C 1
ATOM 1471 O O . GLU A 1 188 ? 21.987 -1.503 -15.857 1.00 90.50 188 GLU A O 1
ATOM 1476 N N . GLY A 1 189 ? 20.838 -1.094 -13.984 1.00 90.69 189 GLY A N 1
ATOM 1477 C CA . GLY A 1 189 ? 21.198 0.326 -13.886 1.00 90.69 189 GLY A CA 1
ATOM 1478 C C . GLY A 1 189 ? 20.178 1.290 -14.496 1.00 90.69 189 GLY A C 1
ATOM 1479 O O . GLY A 1 189 ? 20.486 2.467 -14.688 1.00 90.69 189 GLY A O 1
ATOM 1480 N N . ALA A 1 190 ? 18.964 0.813 -14.790 1.00 93.31 190 ALA A N 1
ATOM 1481 C CA . ALA A 1 190 ? 17.838 1.612 -15.269 1.00 93.31 190 ALA A CA 1
ATOM 1482 C C . ALA A 1 190 ? 18.140 2.428 -16.541 1.00 93.31 190 ALA A C 1
ATOM 1484 O O . ALA A 1 190 ? 17.719 3.581 -16.663 1.00 93.31 190 ALA A O 1
ATOM 1485 N N . SER A 1 191 ? 18.883 1.848 -17.491 1.00 90.94 191 SER A N 1
ATOM 1486 C CA . SER A 1 191 ? 19.248 2.523 -18.744 1.00 90.94 191 SER A CA 1
ATOM 1487 C C . SER A 1 191 ? 18.008 2.984 -19.518 1.00 90.94 191 SER A C 1
ATOM 1489 O O . SER A 1 191 ? 17.063 2.219 -19.706 1.00 90.94 191 SER A O 1
ATOM 1491 N N . ILE A 1 192 ? 18.024 4.237 -19.974 1.00 89.81 192 ILE A N 1
ATOM 1492 C CA . ILE A 1 192 ? 16.993 4.828 -20.850 1.00 89.81 192 ILE A CA 1
ATOM 1493 C C . ILE A 1 192 ? 17.470 4.996 -22.298 1.00 89.81 192 ILE A C 1
ATOM 1495 O O . ILE A 1 192 ? 16.804 5.662 -23.090 1.00 89.81 192 ILE A O 1
ATOM 1499 N N . LYS A 1 193 ? 18.653 4.456 -22.610 1.00 77.06 193 LYS A N 1
ATOM 1500 C CA . LYS A 1 193 ? 19.249 4.474 -23.948 1.00 77.06 193 LYS A CA 1
ATOM 1501 C C . LYS A 1 193 ? 18.773 3.297 -24.785 1.00 77.06 193 LYS A C 1
ATOM 1503 O O . LYS A 1 193 ? 18.538 2.221 -24.192 1.00 77.06 193 LYS A O 1
#

pLDDT: mean 86.22, std 12.81, range [42.06, 96.81]